Protein AF-A0A453GRG0-F1 (afdb_monomer_lite)

Organism: Aegilops tauschii subsp. strangulata (NCBI:txid200361)

pLDDT: mean 87.4, std 16.0, range [28.75, 97.56]

Foldseek 3Di:
DVVVVVVVVVVLVVQLLVQCLVCQVVCCVPFVFHADPVSDTDTGDDPFPPADFDCVCVVVLSSQLSPVAPVVDVVSNVVSNVVSSVVRSDQDQDPQDQCPDPSVVVQFPPPDPDDDDDDDDDDDPPPPVVRGPVVSNVVNNVRVVVSVCCVVPTVVVCCVPDPDDDPVCVPVVVDDDPDDVVVVCVPDDDD

InterPro domains:
  IPR032189 DNA mismatch repair protein Mlh1, C-terminal [PF16413] (5-191)
  IPR038973 DNA mismatch repair protein MutL/Mlh/Pms-like [PTHR10073] (8-169)

Structure (mmCIF, N/CA/C/O backbone):
data_AF-A0A453GRG0-F1
#
_entry.id   AF-A0A453GRG0-F1
#
loop_
_atom_site.group_PDB
_atom_site.id
_atom_site.type_symbol
_atom_site.label_atom_id
_atom_site.label_alt_id
_atom_site.label_comp_id
_atom_site.label_asym_id
_atom_site.label_entity_id
_atom_site.label_seq_id
_atom_site.pdbx_PDB_ins_code
_atom_site.Cartn_x
_atom_site.Cartn_y
_atom_site.Cartn_z
_atom_site.occupancy
_atom_site.B_iso_or_equiv
_atom_site.auth_seq_id
_atom_site.auth_comp_id
_atom_site.auth_asym_id
_atom_site.auth_atom_id
_atom_site.pdbx_PDB_model_num
ATOM 1 N N . MET A 1 1 ? 1.242 33.572 11.010 1.00 50.47 1 MET A N 1
ATOM 2 C CA . MET A 1 1 ? 0.449 32.819 10.009 1.00 50.47 1 MET A CA 1
ATOM 3 C C . MET A 1 1 ? 0.896 31.359 9.911 1.00 50.47 1 MET A C 1
ATOM 5 O O . MET A 1 1 ? 0.075 30.534 9.551 1.00 50.47 1 MET A O 1
ATOM 9 N N . SER A 1 2 ? 2.138 31.024 10.291 1.00 60.25 2 SER A N 1
ATOM 10 C CA . SER A 1 2 ? 2.625 29.645 10.469 1.00 60.25 2 SER A CA 1
ATOM 11 C C . SER A 1 2 ? 2.054 28.945 11.713 1.00 60.25 2 SER A C 1
ATOM 13 O O . SER A 1 2 ? 1.582 27.824 11.599 1.00 60.25 2 SER A O 1
ATOM 15 N N . ASP A 1 3 ? 2.006 29.623 12.866 1.00 62.44 3 ASP A N 1
ATOM 16 C CA . ASP A 1 3 ? 1.596 28.991 14.140 1.00 62.44 3 ASP A CA 1
ATOM 17 C C . ASP A 1 3 ? 0.115 28.584 14.209 1.00 62.44 3 ASP A C 1
ATOM 19 O O . ASP A 1 3 ? -0.235 27.642 14.912 1.00 62.44 3 ASP A O 1
ATOM 23 N N . VAL A 1 4 ? -0.766 29.272 13.471 1.00 62.97 4 VAL A N 1
ATOM 24 C CA . VAL A 1 4 ? -2.205 28.940 13.428 1.00 62.97 4 VAL A CA 1
ATOM 25 C C . VAL A 1 4 ? -2.428 27.600 12.720 1.00 62.97 4 VAL A C 1
ATOM 27 O O . VAL A 1 4 ? -3.201 26.780 13.197 1.00 62.97 4 VAL A O 1
ATOM 30 N N . ASN A 1 5 ? -1.680 27.345 11.644 1.00 81.38 5 ASN A N 1
ATOM 31 C CA . ASN A 1 5 ? -1.767 26.109 10.867 1.00 81.38 5 ASN A CA 1
ATOM 32 C C . ASN A 1 5 ? -1.202 24.903 11.641 1.00 81.38 5 ASN A C 1
ATOM 34 O O . ASN A 1 5 ? -1.740 23.806 11.563 1.00 81.38 5 ASN A O 1
ATOM 38 N N . GLU A 1 6 ? -0.131 25.091 12.419 1.00 87.75 6 GLU A N 1
ATOM 39 C CA . GLU A 1 6 ? 0.432 24.008 13.242 1.00 87.75 6 GLU A CA 1
ATOM 40 C C . GLU A 1 6 ? -0.499 23.602 14.385 1.00 87.75 6 GLU A C 1
ATOM 42 O O . GLU A 1 6 ? -0.649 22.415 14.672 1.00 87.75 6 GLU A O 1
ATOM 47 N N . LYS A 1 7 ? -1.185 24.572 14.997 1.00 90.06 7 LYS A N 1
ATOM 48 C CA . LYS A 1 7 ? -2.174 24.280 16.033 1.00 90.06 7 LYS A CA 1
ATOM 49 C C . LYS A 1 7 ? -3.356 23.473 15.484 1.00 90.06 7 LYS A C 1
ATOM 51 O O . LYS A 1 7 ? -3.741 22.485 16.095 1.00 90.06 7 LYS A O 1
ATOM 56 N N . GLU A 1 8 ? -3.889 23.857 14.326 1.00 91.06 8 GLU A N 1
ATOM 57 C CA . GLU A 1 8 ? -4.987 23.134 13.669 1.00 91.06 8 GLU A CA 1
ATOM 58 C C . GLU A 1 8 ? -4.590 21.693 13.307 1.00 91.06 8 GLU A C 1
ATOM 60 O O . GLU A 1 8 ? -5.355 20.760 13.541 1.00 91.06 8 GLU A O 1
ATOM 65 N N . LYS A 1 9 ? -3.368 21.476 12.798 1.00 90.88 9 LYS A N 1
ATOM 66 C CA . LYS A 1 9 ? -2.855 20.124 12.514 1.00 90.88 9 LYS A CA 1
ATOM 67 C C . LYS A 1 9 ? -2.748 19.262 13.768 1.00 90.88 9 LYS A C 1
ATOM 69 O O . LYS A 1 9 ? -3.055 18.073 13.706 1.00 90.88 9 LYS A O 1
ATOM 74 N N . LEU A 1 10 ? -2.302 19.846 14.880 1.00 92.75 10 LEU A N 1
ATOM 75 C CA . LEU A 1 10 ? -2.193 19.132 16.148 1.00 92.75 10 LEU A CA 1
ATOM 76 C C . LEU A 1 10 ? -3.576 18.730 16.669 1.00 92.75 10 LEU A C 1
ATOM 78 O O . LEU A 1 10 ? -3.762 17.579 17.046 1.00 92.75 10 LEU A O 1
ATOM 82 N N . GLU A 1 11 ? -4.553 19.639 16.603 1.00 92.62 11 GLU A N 1
ATOM 83 C CA . GLU A 1 11 ? -5.942 19.346 16.979 1.00 92.62 11 GLU A CA 1
ATOM 84 C C . GLU A 1 11 ? -6.519 18.192 16.136 1.00 92.62 11 GLU A C 1
ATOM 86 O O . GLU A 1 11 ? -7.121 17.271 16.685 1.00 92.62 11 GLU A O 1
ATOM 91 N N . ILE A 1 12 ? -6.274 18.173 14.819 1.00 91.25 12 ILE A N 1
ATOM 92 C CA . ILE A 1 12 ? -6.699 17.064 13.943 1.00 91.25 12 ILE A CA 1
ATOM 93 C C . ILE A 1 12 ? -6.013 15.748 14.339 1.00 91.25 12 ILE A C 1
ATOM 95 O O . ILE A 1 12 ? -6.662 14.705 14.404 1.00 91.25 12 ILE A O 1
ATOM 99 N N . ALA A 1 13 ? -4.707 15.777 14.614 1.00 92.25 13 ALA A N 1
ATOM 100 C CA . ALA A 1 13 ? -3.964 14.582 15.007 1.00 92.25 13 ALA A CA 1
ATOM 101 C C . ALA A 1 13 ? -4.467 14.000 16.339 1.00 92.25 13 ALA A C 1
ATOM 103 O O . ALA A 1 13 ? -4.606 12.781 16.462 1.00 92.25 13 ALA A O 1
ATOM 104 N N . GLU A 1 14 ? -4.778 14.854 17.317 1.00 93.19 14 GLU A N 1
ATOM 105 C CA . GLU A 1 14 ? -5.345 14.443 18.605 1.00 93.19 14 GLU A CA 1
ATOM 106 C C . GLU A 1 14 ? -6.726 13.801 18.432 1.00 93.19 14 GLU A C 1
ATOM 108 O O . GLU A 1 14 ? -6.954 12.701 18.938 1.00 93.19 14 GLU A O 1
ATOM 113 N N . VAL A 1 15 ? -7.616 14.431 17.656 1.00 93.94 15 VAL A N 1
ATOM 114 C CA . VAL A 1 15 ? -8.953 13.888 17.359 1.00 93.94 15 VAL A CA 1
ATOM 115 C C . VAL A 1 15 ? -8.854 12.521 16.682 1.00 93.94 15 VAL A C 1
ATOM 117 O O . VAL A 1 15 ? -9.519 11.574 17.100 1.00 93.94 15 VAL A O 1
ATOM 120 N N . ASN A 1 16 ? -7.981 12.381 15.685 1.00 93.38 16 ASN A N 1
ATOM 121 C CA . ASN A 1 16 ? -7.808 11.116 14.975 1.00 93.38 16 ASN A CA 1
ATOM 122 C C . ASN A 1 16 ? -7.230 10.025 15.872 1.00 93.38 16 ASN A C 1
ATOM 124 O O . ASN A 1 16 ? -7.629 8.867 15.770 1.00 93.38 16 ASN A O 1
ATOM 128 N N . THR A 1 17 ? -6.316 10.386 16.771 1.00 94.19 17 THR A N 1
ATOM 129 C CA . THR A 1 17 ? -5.759 9.445 17.747 1.00 94.19 17 THR A CA 1
ATOM 130 C C . THR A 1 17 ? -6.848 8.922 18.682 1.00 94.19 17 THR A C 1
ATOM 132 O O . THR A 1 17 ? -6.884 7.724 18.963 1.00 94.19 17 THR A O 1
ATOM 135 N N . GLU A 1 18 ? -7.768 9.785 19.123 1.00 94.44 18 GLU A N 1
ATOM 136 C CA . GLU A 1 18 ? -8.883 9.371 19.977 1.00 94.44 18 GLU A CA 1
ATOM 137 C C . GLU A 1 18 ? -9.840 8.423 19.245 1.00 94.44 18 GLU A C 1
ATOM 139 O O . GLU A 1 18 ? -10.107 7.333 19.748 1.00 94.44 18 GLU A O 1
ATOM 144 N N . ILE A 1 19 ? -10.258 8.766 18.019 1.00 94.12 19 ILE A N 1
ATOM 145 C CA . ILE A 1 19 ? -11.126 7.913 17.186 1.00 94.12 19 ILE A CA 1
ATOM 146 C C . ILE A 1 19 ? -10.508 6.522 17.005 1.00 94.12 19 ILE A C 1
ATOM 148 O O . ILE A 1 19 ? -11.182 5.497 17.141 1.00 94.12 19 ILE A O 1
ATOM 152 N N . LEU A 1 20 ? -9.210 6.465 16.709 1.00 94.50 20 LEU A N 1
ATOM 153 C CA . LEU A 1 20 ? -8.511 5.199 16.515 1.00 94.50 20 LEU A CA 1
ATOM 154 C C . LEU A 1 20 ? -8.402 4.385 17.802 1.00 94.50 20 LEU A C 1
ATOM 156 O O . LEU A 1 20 ? -8.463 3.159 17.744 1.00 94.50 20 LEU A O 1
ATOM 160 N N . ARG A 1 21 ? -8.271 5.043 18.956 1.00 94.94 21 ARG A N 1
ATOM 161 C CA . ARG A 1 21 ? -8.241 4.375 20.258 1.00 94.94 21 ARG A CA 1
ATOM 162 C C . ARG A 1 21 ? -9.606 3.809 20.636 1.00 94.94 21 ARG A C 1
ATOM 164 O O . ARG A 1 21 ? -9.671 2.676 21.104 1.00 94.94 21 ARG A O 1
ATOM 171 N N . GLU A 1 22 ? -10.680 4.558 20.397 1.00 94.69 22 GLU A N 1
ATOM 172 C CA . GLU A 1 22 ? -12.058 4.106 20.629 1.00 94.69 22 GLU A CA 1
ATOM 173 C C . GLU A 1 22 ? -12.401 2.868 19.786 1.00 94.69 22 GLU A C 1
ATOM 175 O O . GLU A 1 22 ? -13.065 1.952 20.267 1.00 94.69 22 GLU A O 1
ATOM 180 N N . ASN A 1 23 ? -11.891 2.804 18.553 1.00 94.50 23 ASN A N 1
ATOM 181 C CA 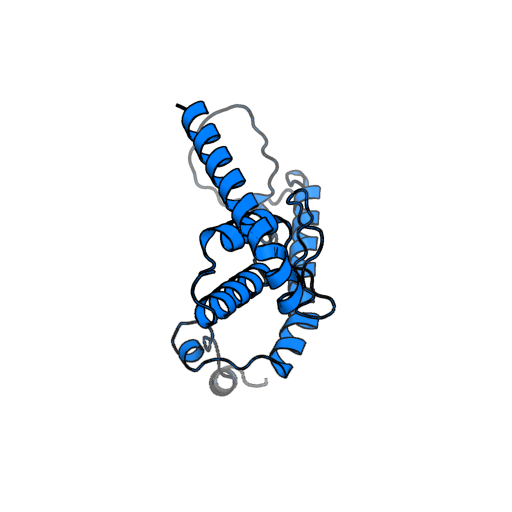. ASN A 1 23 ? -12.134 1.696 17.626 1.00 94.50 23 ASN A CA 1
ATOM 182 C C . ASN A 1 23 ? -11.039 0.605 17.649 1.00 94.50 23 ASN A C 1
ATOM 184 O O . ASN A 1 23 ? -11.138 -0.378 16.910 1.00 94.50 23 ASN A O 1
ATOM 188 N N . ALA A 1 24 ? -10.005 0.733 18.492 1.00 95.19 24 ALA A N 1
ATOM 189 C CA . ALA A 1 24 ? -8.805 -0.114 18.460 1.00 95.19 24 ALA A CA 1
ATOM 190 C C . ALA A 1 24 ? -9.095 -1.609 18.661 1.00 95.19 24 ALA A C 1
ATOM 192 O O . ALA A 1 24 ? -8.491 -2.448 17.991 1.00 95.19 24 ALA A O 1
ATOM 193 N N . GLU A 1 25 ? -10.021 -1.952 19.562 1.00 95.12 25 GLU A N 1
ATOM 194 C CA . GLU A 1 25 ? -10.398 -3.345 19.837 1.00 95.12 25 GLU A CA 1
ATOM 195 C C . GLU A 1 25 ? -10.958 -4.023 18.581 1.00 95.12 25 GLU A C 1
ATOM 197 O O . GLU A 1 25 ? -10.495 -5.096 18.187 1.00 95.12 25 GLU A O 1
ATOM 202 N N . MET A 1 26 ? -11.880 -3.340 17.899 1.00 94.25 26 MET A N 1
ATOM 203 C CA . MET A 1 26 ? -12.540 -3.836 16.696 1.00 94.25 26 MET A CA 1
ATOM 204 C C . MET A 1 26 ? -11.546 -4.016 15.545 1.00 94.25 26 MET A C 1
ATOM 206 O O . MET A 1 26 ? -11.487 -5.083 14.930 1.00 94.25 26 MET A O 1
ATOM 210 N N . ILE A 1 27 ? -10.721 -3.003 15.262 1.00 94.94 27 ILE A N 1
ATOM 211 C CA . ILE A 1 27 ? -9.773 -3.078 14.142 1.00 94.94 27 ILE A CA 1
ATOM 212 C C . ILE A 1 27 ? -8.716 -4.164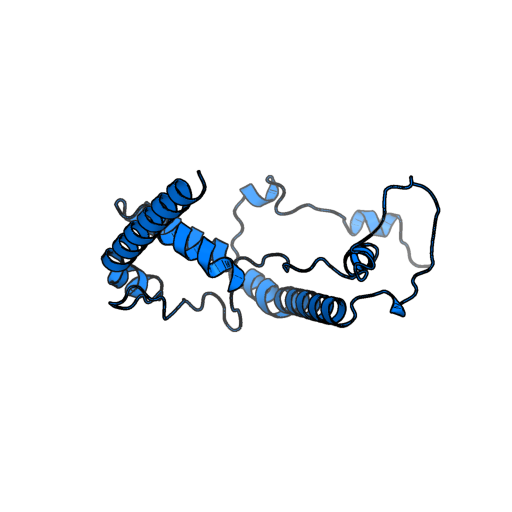 14.405 1.00 94.94 27 ILE A C 1
ATOM 214 O O . ILE A 1 27 ? -8.292 -4.862 13.479 1.00 94.94 27 ILE A O 1
ATOM 218 N N . ASN A 1 28 ? -8.316 -4.364 15.661 1.00 96.75 28 ASN A N 1
ATOM 219 C CA . ASN A 1 28 ? -7.410 -5.446 16.021 1.00 96.75 28 ASN A CA 1
ATOM 220 C C . ASN A 1 28 ? -8.054 -6.824 15.809 1.00 96.75 28 ASN A C 1
ATOM 222 O O . ASN A 1 28 ? -7.418 -7.703 15.228 1.00 96.75 28 ASN A O 1
ATOM 226 N N . GLU A 1 29 ? -9.308 -7.008 16.224 1.00 96.81 29 GLU A N 1
ATOM 227 C CA . GLU A 1 29 ? -10.025 -8.276 16.065 1.00 96.81 29 GLU A CA 1
ATOM 228 C C . GLU A 1 29 ? -10.235 -8.645 14.588 1.00 96.81 29 GLU A C 1
ATOM 230 O O . GLU A 1 29 ? -9.925 -9.765 14.180 1.00 96.81 29 GLU A O 1
ATOM 235 N N . TYR A 1 30 ? -10.711 -7.704 13.768 1.00 96.25 30 TYR A N 1
ATOM 236 C CA . TYR A 1 30 ? -11.090 -7.999 12.383 1.00 96.25 30 TYR A CA 1
ATOM 237 C C . TYR A 1 30 ? -9.958 -7.835 11.370 1.00 96.25 30 TYR A C 1
ATOM 239 O O . TYR A 1 30 ? -9.907 -8.568 10.380 1.00 96.25 30 TYR A O 1
ATOM 247 N N . PHE A 1 31 ? -9.053 -6.882 11.593 1.00 96.75 31 PHE A N 1
ATOM 248 C CA . PHE A 1 31 ? -8.014 -6.512 10.629 1.00 96.75 31 PHE A CA 1
ATOM 249 C C . PHE A 1 31 ? -6.593 -6.698 11.160 1.00 96.75 31 PHE A C 1
ATOM 251 O O . PHE A 1 31 ? -5.647 -6.424 10.428 1.00 96.75 31 PHE A O 1
ATOM 258 N N . SER A 1 32 ? -6.405 -7.179 12.396 1.00 97.38 32 SER A N 1
ATOM 259 C CA . SER A 1 32 ? -5.076 -7.393 12.998 1.00 97.38 32 SER A CA 1
ATOM 260 C C . SER A 1 32 ? -4.192 -6.135 13.045 1.00 97.38 32 SER A C 1
ATOM 262 O O . SER A 1 32 ? -2.961 -6.235 13.032 1.00 97.38 32 SER A O 1
ATOM 264 N N . ILE A 1 33 ? -4.807 -4.950 13.109 1.00 97.38 33 ILE A N 1
ATOM 265 C CA . ILE A 1 33 ? -4.115 -3.677 13.346 1.00 97.38 33 ILE A CA 1
ATOM 266 C C . ILE A 1 33 ? -4.199 -3.384 14.842 1.00 97.38 33 ILE A C 1
ATOM 268 O O . ILE A 1 33 ? -5.291 -3.198 15.370 1.00 97.38 33 ILE A O 1
ATOM 272 N N . HIS A 1 34 ? -3.058 -3.341 15.527 1.00 97.56 34 HIS A N 1
ATOM 273 C CA . HIS A 1 34 ? -3.026 -3.142 16.977 1.00 97.56 34 HIS A CA 1
ATOM 274 C C . HIS A 1 34 ? -2.525 -1.744 17.330 1.00 97.56 34 HIS A C 1
ATOM 276 O O . HIS A 1 34 ? -1.382 -1.386 17.016 1.00 97.56 34 HIS A O 1
ATOM 282 N N . ILE A 1 35 ? -3.370 -0.998 18.037 1.00 96.44 35 ILE A N 1
ATOM 283 C CA . ILE A 1 35 ? -3.069 0.307 18.624 1.00 96.44 35 ILE A CA 1
ATOM 284 C C . ILE A 1 35 ? -3.085 0.134 20.142 1.00 96.44 35 ILE A C 1
ATOM 286 O O . ILE A 1 35 ? -4.034 -0.419 20.696 1.00 96.44 35 ILE A O 1
ATOM 290 N N . ASP A 1 36 ? -2.004 0.534 20.807 1.00 94.56 36 ASP A N 1
ATOM 291 C CA . ASP A 1 36 ? -1.890 0.408 22.259 1.00 94.56 36 ASP A CA 1
ATOM 292 C C . ASP A 1 36 ? -2.685 1.498 23.011 1.00 94.56 36 ASP A C 1
ATOM 294 O O . ASP A 1 36 ? -3.240 2.427 22.426 1.00 94.56 36 ASP A O 1
ATOM 298 N N . GLN A 1 37 ? -2.728 1.409 24.345 1.00 90.56 37 GLN A N 1
ATOM 299 C CA . GLN A 1 37 ? -3.423 2.395 25.189 1.00 90.56 37 GLN A CA 1
ATOM 300 C C . GLN A 1 37 ? -2.826 3.812 25.095 1.00 90.56 37 GLN A C 1
ATOM 302 O O . GLN A 1 37 ? -3.502 4.785 25.431 1.00 90.56 37 GLN A O 1
ATOM 307 N N . GLY A 1 38 ? -1.568 3.926 24.659 1.00 90.62 38 GLY A N 1
ATOM 308 C CA . GLY A 1 38 ? -0.877 5.189 24.422 1.00 90.62 38 GLY A CA 1
ATOM 309 C C . GLY A 1 38 ? -1.158 5.797 23.047 1.00 90.62 38 GLY A C 1
ATOM 310 O O . GLY A 1 38 ? -0.634 6.870 22.769 1.00 90.62 38 GLY A O 1
ATOM 311 N N . GLY A 1 39 ? -1.966 5.144 22.201 1.00 90.88 39 GLY A N 1
ATOM 312 C CA . GLY A 1 39 ? -2.253 5.592 20.837 1.00 90.88 39 GLY A CA 1
ATOM 313 C C . GLY A 1 39 ? -1.166 5.221 19.825 1.00 90.88 39 GLY A C 1
ATOM 314 O O . GLY A 1 39 ? -1.183 5.719 18.701 1.00 90.88 39 GLY A O 1
ATOM 315 N N . ASN A 1 40 ? -0.221 4.348 20.186 1.00 94.06 40 ASN A N 1
ATOM 316 C CA . ASN A 1 40 ? 0.852 3.939 19.289 1.00 94.06 40 ASN A CA 1
ATOM 317 C C . ASN A 1 40 ? 0.434 2.722 18.467 1.00 94.06 40 ASN A C 1
ATOM 319 O O . ASN A 1 40 ? -0.026 1.707 19.001 1.00 94.06 40 ASN A O 1
ATOM 323 N N . LEU A 1 41 ? 0.679 2.786 17.161 1.00 96.00 41 LEU A N 1
ATOM 324 C CA . LEU A 1 41 ? 0.574 1.625 16.291 1.00 96.00 41 LEU A CA 1
ATOM 325 C C . LEU A 1 41 ? 1.727 0.655 16.576 1.00 96.00 41 LEU A C 1
ATOM 327 O O . LEU A 1 41 ? 2.897 1.025 16.524 1.00 96.00 41 LEU A O 1
ATOM 331 N N . THR A 1 42 ? 1.399 -0.607 16.833 1.00 96.19 42 THR A N 1
ATOM 332 C CA . THR A 1 42 ? 2.388 -1.642 17.200 1.00 96.19 42 THR A CA 1
ATOM 333 C C . THR A 1 42 ? 2.316 -2.889 16.324 1.00 96.19 42 THR A C 1
ATOM 335 O O . THR A 1 42 ? 3.260 -3.680 16.309 1.00 96.19 42 THR A O 1
ATOM 338 N N . ARG A 1 43 ? 1.218 -3.089 15.582 1.00 96.31 43 ARG A N 1
ATOM 339 C CA . ARG A 1 43 ? 1.051 -4.229 14.671 1.00 96.31 43 ARG A CA 1
ATOM 340 C C . ARG A 1 43 ? 0.229 -3.844 13.451 1.00 96.31 43 ARG A C 1
ATOM 342 O O . ARG A 1 43 ? -0.759 -3.127 13.577 1.00 96.31 43 ARG A O 1
ATOM 349 N N . LEU A 1 44 ? 0.619 -4.399 12.309 1.00 97.38 44 LEU A N 1
ATOM 350 C CA . LEU A 1 44 ? -0.098 -4.340 11.041 1.00 97.38 44 LEU A CA 1
ATOM 351 C C . LEU A 1 44 ? -0.411 -5.766 10.545 1.00 97.38 44 LEU A C 1
ATOM 353 O O . LEU A 1 44 ? 0.312 -6.703 10.906 1.00 97.38 44 LEU A O 1
ATOM 357 N N . PRO A 1 45 ? -1.454 -5.949 9.717 1.00 96.94 45 PRO A N 1
ATOM 358 C CA . PRO A 1 45 ? -1.796 -7.244 9.138 1.00 96.94 45 PRO A CA 1
ATOM 359 C C . PRO A 1 45 ? -0.722 -7.777 8.189 1.00 96.94 45 PRO A C 1
ATOM 361 O O . PRO A 1 45 ? 0.002 -7.034 7.536 1.00 96.94 45 PRO A O 1
ATOM 364 N N . VAL A 1 46 ? -0.674 -9.092 8.014 1.00 95.62 46 VAL A N 1
ATOM 365 C CA . VAL A 1 46 ? 0.053 -9.702 6.893 1.00 95.62 46 VAL A CA 1
ATOM 366 C C . VAL A 1 46 ? -0.974 -10.045 5.819 1.00 95.62 46 VAL A C 1
ATOM 368 O O . VAL A 1 46 ? -1.661 -11.057 5.917 1.00 95.62 46 VAL A O 1
ATOM 371 N N . VAL A 1 47 ? -1.124 -9.166 4.822 1.00 94.88 47 VAL A N 1
ATOM 372 C CA . VAL A 1 47 ? -2.108 -9.342 3.732 1.00 94.88 47 VAL A CA 1
ATOM 373 C C . VAL A 1 47 ? -1.634 -10.387 2.717 1.00 94.88 47 VAL A C 1
ATOM 375 O O . VAL A 1 47 ? -2.428 -11.187 2.225 1.00 94.88 47 VAL A O 1
ATOM 378 N N . LEU A 1 48 ? -0.336 -10.388 2.413 1.00 94.06 48 LEU A N 1
ATOM 379 C CA . LEU A 1 48 ? 0.325 -11.360 1.547 1.00 94.06 48 LEU A CA 1
ATOM 380 C C . LEU A 1 48 ? 1.606 -11.836 2.229 1.00 94.06 48 LEU A C 1
ATOM 382 O O . LEU A 1 48 ? 2.320 -11.040 2.839 1.00 94.06 48 LEU A O 1
ATOM 386 N N . ASP A 1 49 ? 1.892 -13.132 2.117 1.00 91.25 49 ASP A N 1
ATOM 387 C CA . ASP A 1 49 ? 3.131 -13.694 2.649 1.00 91.25 49 ASP A CA 1
ATOM 388 C C . ASP A 1 49 ? 4.350 -13.063 1.961 1.00 91.25 49 ASP A C 1
ATOM 390 O O . ASP A 1 49 ? 4.333 -12.813 0.754 1.00 91.25 49 ASP A O 1
ATOM 394 N N . GLN A 1 50 ? 5.400 -12.802 2.743 1.00 89.31 50 GLN A N 1
ATOM 395 C CA . GLN A 1 50 ? 6.654 -12.180 2.293 1.00 89.31 50 GLN A CA 1
ATOM 396 C C . GLN A 1 50 ? 6.499 -10.791 1.644 1.00 89.31 50 GLN A C 1
ATOM 398 O O . GLN A 1 50 ? 7.397 -10.336 0.934 1.00 89.31 50 GLN A O 1
ATOM 403 N N . TYR A 1 51 ? 5.388 -10.094 1.900 1.00 94.12 51 TYR A N 1
ATOM 404 C CA . TYR A 1 51 ? 5.170 -8.732 1.429 1.00 94.12 51 TYR A CA 1
ATOM 405 C C . TYR A 1 51 ? 4.984 -7.760 2.593 1.00 94.12 51 TYR A C 1
ATOM 407 O O . TYR A 1 51 ? 4.084 -7.920 3.419 1.00 94.12 51 TYR A O 1
ATOM 415 N N . THR A 1 52 ? 5.813 -6.719 2.607 1.00 93.38 52 THR A N 1
ATOM 416 C CA . THR A 1 52 ? 5.726 -5.601 3.550 1.00 93.38 52 THR A CA 1
ATOM 417 C C . THR A 1 52 ? 5.369 -4.337 2.765 1.00 93.38 52 THR A C 1
ATOM 419 O O . THR A 1 52 ? 6.002 -4.089 1.734 1.00 93.38 52 THR A O 1
ATOM 422 N N . PRO A 1 53 ? 4.366 -3.554 3.204 1.00 94.62 53 PRO A N 1
ATOM 423 C CA . PRO A 1 53 ? 4.004 -2.303 2.549 1.00 94.62 53 PRO A CA 1
ATOM 424 C C . PRO A 1 53 ? 5.107 -1.250 2.714 1.00 94.62 53 PRO A C 1
ATOM 426 O O . PRO A 1 53 ? 6.003 -1.378 3.550 1.00 94.62 53 PRO A O 1
ATOM 429 N N . ASP A 1 54 ? 5.018 -0.191 1.916 1.00 92.75 54 ASP A N 1
ATOM 430 C CA . ASP A 1 54 ? 5.914 0.960 2.005 1.00 92.75 54 ASP A CA 1
ATOM 431 C C . ASP A 1 54 ? 5.627 1.770 3.282 1.00 92.75 54 ASP A C 1
ATOM 433 O O . ASP A 1 54 ? 4.584 2.416 3.411 1.00 92.75 54 ASP A O 1
ATOM 437 N N . MET A 1 55 ? 6.555 1.721 4.242 1.00 93.94 55 MET A N 1
ATOM 438 C CA . MET A 1 55 ? 6.386 2.351 5.554 1.00 93.94 55 MET A CA 1
ATOM 439 C C . MET A 1 55 ? 6.483 3.879 5.508 1.00 93.94 55 MET A C 1
ATOM 441 O O . MET A 1 55 ? 5.971 4.528 6.421 1.00 93.94 55 MET A O 1
ATOM 445 N N . ASP A 1 56 ? 7.020 4.469 4.437 1.00 92.69 56 ASP A N 1
ATOM 446 C CA . ASP A 1 56 ? 7.023 5.928 4.260 1.00 92.69 56 ASP A CA 1
ATOM 447 C C . ASP A 1 56 ? 5.600 6.479 4.066 1.00 92.69 56 ASP A C 1
ATOM 449 O O . ASP A 1 56 ? 5.331 7.656 4.310 1.00 92.69 56 ASP A O 1
ATOM 453 N N . ARG A 1 57 ? 4.650 5.611 3.692 1.00 94.12 57 ARG A N 1
ATOM 454 C CA . ARG A 1 57 ? 3.222 5.935 3.530 1.00 94.12 57 ARG A CA 1
ATOM 455 C C . ARG A 1 57 ? 2.392 5.679 4.777 1.00 94.12 57 ARG A C 1
ATOM 457 O O . ARG A 1 57 ? 1.187 5.931 4.777 1.00 94.12 57 ARG A O 1
ATOM 464 N N . LEU A 1 58 ? 3.016 5.209 5.855 1.00 95.75 58 LEU A N 1
ATOM 465 C CA . LEU A 1 58 ? 2.319 4.960 7.109 1.00 95.75 58 LEU A CA 1
ATOM 466 C C . LEU A 1 58 ? 1.582 6.204 7.647 1.00 95.75 58 LEU A C 1
ATOM 468 O O . LEU A 1 58 ? 0.443 6.045 8.086 1.00 95.75 58 LEU A O 1
ATOM 472 N N . PRO A 1 59 ? 2.135 7.436 7.586 1.00 94.50 59 PRO A N 1
ATOM 473 C CA . PRO A 1 59 ? 1.413 8.622 8.050 1.00 94.50 59 PRO A CA 1
ATOM 474 C C . PRO A 1 59 ? 0.107 8.875 7.283 1.00 94.50 59 PRO A C 1
ATOM 476 O O . PRO A 1 59 ? -0.915 9.188 7.891 1.00 94.50 59 PRO A O 1
ATOM 479 N N . GLU A 1 60 ? 0.118 8.690 5.959 1.00 94.50 60 GLU A N 1
ATOM 480 C CA . GLU A 1 60 ? -1.071 8.828 5.108 1.00 94.50 60 GLU A CA 1
ATOM 481 C C . GLU A 1 60 ? -2.108 7.743 5.427 1.00 94.50 60 GLU A C 1
ATOM 483 O O . GLU A 1 60 ? -3.303 8.027 5.539 1.00 94.50 60 GLU A O 1
ATOM 488 N N . PHE A 1 61 ? -1.654 6.508 5.658 1.00 96.38 61 PHE A N 1
ATOM 489 C CA . PHE A 1 61 ? -2.525 5.417 6.084 1.00 96.38 61 PHE A CA 1
ATOM 490 C C . PHE A 1 61 ? -3.188 5.700 7.438 1.00 96.38 61 PHE A C 1
ATOM 492 O O . PHE A 1 61 ? -4.403 5.558 7.555 1.00 96.38 61 PHE A O 1
ATOM 499 N N . MET A 1 62 ? -2.434 6.164 8.439 1.00 95.69 62 MET A N 1
ATOM 500 C CA . MET A 1 62 ? -2.986 6.509 9.757 1.00 95.69 62 MET A CA 1
ATOM 501 C C . MET A 1 62 ? -4.013 7.643 9.673 1.00 95.69 62 MET A C 1
ATOM 503 O O . MET A 1 62 ? -5.054 7.584 10.328 1.00 95.69 62 MET A O 1
ATOM 507 N N . LEU A 1 63 ? -3.759 8.643 8.824 1.00 94.38 63 LEU A N 1
ATOM 508 C CA . LEU A 1 63 ? -4.714 9.717 8.559 1.00 94.38 63 LEU A CA 1
ATOM 509 C C . LEU A 1 63 ? -6.000 9.180 7.910 1.00 94.38 63 LEU A C 1
ATOM 511 O O . LEU A 1 63 ? -7.093 9.542 8.339 1.00 94.38 63 LEU A O 1
ATOM 515 N N . THR A 1 64 ? -5.865 8.279 6.932 1.00 95.88 64 THR A N 1
ATOM 516 C CA . THR A 1 64 ? -6.991 7.613 6.252 1.00 95.88 64 THR A CA 1
ATOM 517 C C . THR A 1 64 ? -7.830 6.803 7.241 1.00 95.88 64 THR A C 1
ATOM 519 O O . THR A 1 64 ? -9.057 6.861 7.197 1.00 95.88 64 THR A O 1
ATOM 522 N N . LEU A 1 65 ? -7.192 6.070 8.162 1.00 95.00 65 LEU A N 1
ATOM 523 C CA . LEU A 1 65 ? -7.918 5.307 9.178 1.00 95.00 65 LEU A CA 1
ATOM 524 C C . LEU A 1 65 ? -8.766 6.229 10.071 1.00 95.00 65 LEU A C 1
ATOM 526 O O . LEU A 1 65 ? -9.917 5.910 10.347 1.00 95.00 65 LEU A O 1
ATOM 530 N N . GLY A 1 66 ? -8.219 7.369 10.504 1.00 93.38 66 GLY A N 1
ATOM 531 C CA . GLY A 1 66 ? -8.935 8.310 11.371 1.00 93.38 66 GLY A CA 1
ATOM 532 C C . GLY A 1 66 ? -10.061 9.077 10.667 1.00 93.38 66 GLY A C 1
ATOM 533 O O . GLY A 1 66 ? -11.122 9.264 11.256 1.00 93.38 66 GLY A O 1
ATOM 534 N N . ASN A 1 67 ? -9.846 9.492 9.413 1.00 92.25 67 ASN A N 1
ATOM 535 C CA . ASN A 1 67 ? -10.740 10.422 8.709 1.00 92.25 67 ASN A CA 1
ATOM 536 C C . ASN A 1 67 ? -11.729 9.761 7.744 1.00 92.25 67 ASN A C 1
ATOM 538 O O . ASN A 1 67 ? -12.858 10.231 7.610 1.00 92.25 67 ASN A O 1
ATOM 542 N N . ASP A 1 68 ? -11.309 8.708 7.041 1.00 93.50 68 ASP A N 1
ATOM 543 C CA . ASP A 1 68 ? -12.020 8.232 5.847 1.00 93.50 68 ASP A CA 1
ATOM 544 C C . ASP A 1 68 ? -12.834 6.957 6.108 1.00 93.50 68 ASP A C 1
ATOM 546 O O . ASP A 1 68 ? -13.625 6.527 5.260 1.00 93.50 68 ASP A O 1
ATOM 550 N N . ILE A 1 69 ? -12.653 6.326 7.273 1.00 94.62 69 ILE A N 1
ATOM 551 C CA . ILE A 1 69 ? -13.422 5.143 7.652 1.00 94.62 69 ILE A CA 1
ATOM 552 C C . ILE A 1 69 ? -14.787 5.557 8.196 1.00 94.62 69 ILE A C 1
ATOM 554 O O . ILE A 1 69 ? -14.906 6.296 9.169 1.00 94.62 69 ILE A O 1
ATOM 558 N N . ALA A 1 70 ? -15.841 5.009 7.592 1.00 94.50 70 ALA A N 1
ATOM 559 C CA . ALA A 1 70 ? -17.215 5.223 8.029 1.00 94.50 70 ALA A CA 1
ATOM 560 C C . ALA A 1 70 ? -17.570 4.319 9.227 1.00 94.50 70 ALA A C 1
ATOM 562 O O . ALA A 1 70 ? -18.275 3.324 9.057 1.00 94.50 70 ALA A O 1
ATOM 563 N N . TRP A 1 71 ? -17.081 4.654 10.427 1.00 93.38 71 TRP A N 1
ATOM 564 C CA . TRP A 1 71 ? -17.242 3.856 11.659 1.00 93.38 71 TRP A CA 1
ATOM 565 C C . TRP A 1 71 ? -18.702 3.572 12.052 1.00 93.38 71 TRP A C 1
ATOM 567 O O . TRP A 1 71 ? -18.992 2.523 12.621 1.00 93.38 71 TRP A O 1
ATOM 577 N N . ASP A 1 72 ? -19.637 4.454 11.690 1.00 92.56 72 ASP A N 1
ATOM 578 C CA . ASP A 1 72 ? -21.040 4.367 12.122 1.00 92.56 72 ASP A CA 1
ATOM 579 C C . ASP A 1 72 ? -21.884 3.329 11.362 1.00 92.56 72 ASP A C 1
ATOM 581 O O . ASP A 1 72 ? -22.955 2.927 11.822 1.00 92.56 72 ASP A O 1
ATOM 585 N N . VAL A 1 73 ? -21.451 2.908 10.167 1.00 95.06 73 VAL A N 1
ATOM 586 C CA . VAL A 1 73 ? -22.233 2.025 9.287 1.00 95.06 73 VAL A CA 1
ATOM 587 C C . VAL A 1 73 ? -21.434 0.766 8.993 1.00 95.06 73 VAL A C 1
ATOM 589 O O . VAL A 1 73 ? -20.586 0.774 8.110 1.00 95.06 73 VAL A O 1
ATOM 592 N N . GLU A 1 74 ? -21.758 -0.338 9.675 1.00 93.44 74 GLU A N 1
ATOM 593 C CA . GLU A 1 74 ? -21.015 -1.613 9.652 1.00 93.44 74 GLU A CA 1
ATOM 594 C C . GLU A 1 74 ? -20.477 -1.994 8.261 1.00 93.44 74 GLU A C 1
ATOM 596 O O . GLU A 1 74 ? -19.270 -2.097 8.051 1.00 93.44 74 GLU A O 1
ATOM 601 N N . LYS A 1 75 ? -21.362 -2.152 7.270 1.00 95.94 75 LYS A N 1
ATOM 602 C CA . LYS A 1 75 ? -20.962 -2.571 5.919 1.00 95.94 75 LYS A CA 1
ATOM 603 C C . LYS A 1 75 ? -19.987 -1.593 5.257 1.00 95.94 75 LYS A C 1
ATOM 605 O O . LYS A 1 75 ? -19.073 -2.023 4.554 1.00 95.94 75 LYS A O 1
ATOM 610 N N . GLU A 1 76 ? -20.208 -0.296 5.441 1.00 97.06 76 GLU A N 1
ATOM 611 C CA . GLU A 1 76 ? -19.344 0.735 4.874 1.00 97.06 76 GLU A CA 1
ATOM 612 C C . GLU A 1 76 ? -18.023 0.814 5.634 1.00 97.06 76 GLU A C 1
ATOM 614 O O . GLU A 1 76 ? -16.996 0.861 4.971 1.00 97.06 76 GLU A O 1
ATOM 619 N N . CYS A 1 77 ? -18.030 0.683 6.965 1.00 95.56 77 CYS A N 1
ATOM 620 C CA . CYS A 1 77 ? -16.837 0.575 7.803 1.00 95.56 77 CYS A CA 1
ATOM 621 C C . CYS A 1 77 ? -15.895 -0.518 7.283 1.00 95.56 77 CYS A C 1
ATOM 623 O O . CYS A 1 77 ? -14.749 -0.229 6.934 1.00 95.56 77 CYS A O 1
ATOM 625 N N . PHE A 1 78 ? -16.392 -1.754 7.122 1.00 97.19 78 PHE A N 1
ATOM 626 C CA . PHE A 1 78 ? -15.582 -2.858 6.595 1.00 97.19 78 PHE A CA 1
ATOM 627 C C . PHE A 1 78 ? -15.078 -2.579 5.178 1.00 97.19 78 PHE A C 1
ATOM 629 O O . PHE A 1 78 ? -13.932 -2.892 4.851 1.00 97.19 78 PHE A O 1
ATOM 636 N N . ARG A 1 79 ? -15.917 -1.978 4.326 1.00 97.44 79 ARG A N 1
ATOM 637 C CA . ARG A 1 79 ? -15.553 -1.647 2.945 1.00 97.44 79 ARG A CA 1
ATOM 638 C C . ARG A 1 79 ? -14.449 -0.590 2.890 1.00 97.44 79 ARG A C 1
ATOM 640 O O . ARG A 1 79 ? -13.490 -0.774 2.143 1.00 97.44 79 ARG A O 1
ATOM 647 N N . THR A 1 80 ? -14.576 0.503 3.641 1.00 97.44 80 THR A N 1
ATOM 648 C CA . THR A 1 80 ? -13.604 1.605 3.661 1.00 97.44 80 THR A CA 1
ATOM 649 C C . THR A 1 80 ? -12.319 1.202 4.372 1.00 97.44 80 THR A C 1
ATOM 651 O O . THR A 1 80 ? -11.246 1.515 3.869 1.00 97.44 80 THR A O 1
ATOM 654 N N . ALA A 1 81 ? -12.396 0.425 5.457 1.00 97.06 81 ALA A N 1
ATOM 655 C CA . ALA A 1 81 ? -11.220 -0.108 6.142 1.00 97.06 81 ALA A CA 1
ATOM 656 C C . ALA A 1 81 ? -10.430 -1.073 5.243 1.00 97.06 81 ALA A C 1
ATOM 658 O O . ALA A 1 81 ? -9.222 -0.916 5.069 1.00 97.06 81 ALA A O 1
ATOM 659 N N . ALA A 1 82 ? -11.110 -2.022 4.587 1.00 97.00 82 ALA A N 1
ATOM 660 C CA . ALA A 1 82 ? -10.463 -2.929 3.640 1.00 97.00 82 ALA A CA 1
ATOM 661 C C . ALA A 1 82 ? -9.854 -2.180 2.442 1.00 97.00 82 ALA A C 1
ATOM 663 O O . ALA A 1 82 ? -8.776 -2.546 1.977 1.00 97.00 82 ALA A O 1
ATOM 664 N N . ALA A 1 83 ? -10.511 -1.121 1.957 1.00 97.06 83 ALA A N 1
ATOM 665 C CA . ALA A 1 83 ? -9.966 -0.268 0.905 1.00 97.06 83 ALA A CA 1
ATOM 666 C C . ALA A 1 83 ? -8.725 0.511 1.374 1.00 97.06 83 ALA A C 1
ATOM 668 O O . ALA A 1 83 ? -7.739 0.555 0.644 1.00 97.06 83 ALA A O 1
ATOM 669 N N . ALA A 1 84 ? -8.736 1.066 2.590 1.00 97.50 84 ALA A N 1
ATOM 670 C CA . ALA A 1 84 ? -7.589 1.761 3.175 1.00 97.50 84 ALA A CA 1
ATOM 671 C C . ALA A 1 84 ? -6.380 0.824 3.320 1.00 97.50 84 ALA A C 1
ATOM 673 O O . ALA A 1 84 ? -5.280 1.163 2.886 1.00 97.50 84 ALA A O 1
ATOM 674 N N . ILE A 1 85 ? -6.596 -0.390 3.839 1.00 97.44 85 ILE A N 1
ATOM 675 C CA . ILE A 1 85 ? -5.559 -1.428 3.922 1.00 97.44 85 ILE A CA 1
ATOM 676 C C . ILE A 1 85 ? -5.076 -1.798 2.516 1.00 97.44 85 ILE A C 1
ATOM 678 O O . ILE A 1 85 ? -3.876 -1.832 2.265 1.00 97.44 85 ILE A O 1
ATOM 682 N N . GLY A 1 86 ? -5.988 -2.022 1.568 1.00 96.31 86 GLY A N 1
ATOM 683 C CA . GLY A 1 86 ? -5.634 -2.335 0.184 1.00 96.31 86 GLY A CA 1
ATOM 684 C C . GLY A 1 86 ? -4.776 -1.254 -0.482 1.00 96.31 86 GLY A C 1
ATOM 685 O O . GLY A 1 86 ? -3.821 -1.587 -1.177 1.00 96.31 86 GLY A O 1
ATOM 686 N N . ASN A 1 87 ? -5.072 0.024 -0.236 1.00 96.12 87 ASN A N 1
ATOM 687 C CA . ASN A 1 87 ? -4.307 1.155 -0.766 1.00 96.12 87 ASN A CA 1
ATOM 688 C C . ASN A 1 87 ? -2.925 1.288 -0.112 1.00 96.12 87 ASN A C 1
ATOM 690 O O . ASN A 1 87 ? -1.949 1.585 -0.803 1.00 96.12 87 ASN A O 1
ATOM 694 N N . PHE A 1 88 ? -2.826 1.040 1.195 1.00 97.19 88 PHE A N 1
ATOM 695 C CA . PHE A 1 88 ? -1.548 1.056 1.909 1.00 97.19 88 PHE A CA 1
ATOM 696 C C . PHE A 1 88 ? -0.630 -0.101 1.482 1.00 97.19 88 PHE A C 1
ATOM 698 O O . PHE A 1 88 ? 0.569 0.091 1.308 1.00 97.19 88 PHE A O 1
ATOM 705 N N . TYR A 1 89 ? -1.201 -1.280 1.216 1.00 96.94 89 TYR A N 1
ATOM 706 C CA . TYR A 1 89 ? -0.484 -2.447 0.682 1.00 96.94 89 TYR A CA 1
ATOM 707 C C . TYR A 1 89 ? -0.375 -2.445 -0.850 1.00 96.94 89 TYR A C 1
ATOM 709 O O . TYR A 1 89 ? 0.109 -3.414 -1.438 1.00 96.94 89 TYR A O 1
ATOM 717 N N . ALA A 1 90 ? -0.825 -1.388 -1.529 1.00 95.19 90 ALA A N 1
ATOM 718 C CA . ALA A 1 90 ? -0.615 -1.269 -2.962 1.00 95.19 90 ALA A CA 1
ATOM 719 C C . ALA A 1 90 ? 0.869 -1.000 -3.248 1.00 95.19 90 ALA A C 1
ATOM 721 O O . ALA A 1 90 ? 1.536 -0.238 -2.551 1.00 95.19 90 ALA A O 1
ATOM 722 N N . LEU A 1 91 ? 1.393 -1.612 -4.311 1.00 93.31 91 LEU A N 1
ATOM 723 C CA . LEU A 1 91 ? 2.780 -1.398 -4.702 1.00 93.31 91 LEU A CA 1
ATOM 724 C C . LEU A 1 91 ? 2.935 -0.060 -5.430 1.00 93.31 91 LEU A C 1
ATOM 726 O O . LEU A 1 91 ? 2.640 0.058 -6.624 1.00 93.31 91 LEU A O 1
ATOM 730 N N . HIS A 1 92 ? 3.474 0.922 -4.720 1.00 90.38 92 HIS A N 1
ATOM 731 C CA . HIS A 1 92 ? 3.763 2.242 -5.266 1.00 90.38 92 HIS A CA 1
ATOM 732 C C . HIS A 1 92 ? 5.134 2.291 -5.963 1.00 90.38 92 HIS A C 1
ATOM 734 O O . HIS A 1 92 ? 5.987 1.420 -5.757 1.00 90.38 92 HIS A O 1
ATOM 740 N N . PRO A 1 93 ? 5.363 3.258 -6.866 1.00 89.06 93 PRO A N 1
ATOM 741 C CA . PRO A 1 93 ? 6.706 3.562 -7.347 1.00 89.06 93 PRO A CA 1
ATOM 742 C C . PRO A 1 93 ? 7.611 4.004 -6.183 1.00 89.06 93 PRO A C 1
ATOM 744 O O . PRO A 1 93 ? 7.109 4.668 -5.271 1.00 89.06 93 PRO A O 1
ATOM 747 N N . PRO A 1 94 ? 8.919 3.684 -6.213 1.00 90.12 94 PRO A N 1
ATOM 748 C CA . PRO A 1 94 ? 9.860 4.187 -5.220 1.00 90.12 94 PRO A CA 1
ATOM 749 C C . PRO A 1 94 ? 9.935 5.718 -5.276 1.00 90.12 94 PRO A C 1
ATOM 751 O O . PRO A 1 94 ? 9.689 6.315 -6.327 1.00 90.12 94 PRO A O 1
ATOM 754 N N . ILE A 1 95 ? 10.300 6.347 -4.156 1.00 87.69 95 ILE A N 1
ATOM 755 C CA . ILE A 1 95 ? 10.459 7.809 -4.060 1.00 87.69 95 ILE A CA 1
ATOM 756 C C . ILE A 1 95 ? 11.545 8.294 -5.027 1.00 87.69 95 ILE A C 1
ATOM 758 O O . ILE A 1 95 ? 11.379 9.308 -5.708 1.00 87.69 95 ILE A O 1
ATOM 762 N N . LEU A 1 96 ? 12.644 7.544 -5.111 1.00 89.50 96 LEU A N 1
ATOM 763 C CA . LEU A 1 96 ? 13.723 7.826 -6.042 1.00 89.50 96 LEU A CA 1
ATOM 764 C C . LEU A 1 96 ? 13.306 7.439 -7.478 1.00 89.50 96 LEU A C 1
ATOM 766 O O . LEU A 1 96 ? 12.839 6.315 -7.698 1.00 89.50 96 LEU A O 1
ATOM 770 N N . PRO A 1 97 ? 13.461 8.339 -8.470 1.00 89.94 97 PRO A N 1
ATOM 771 C CA . PRO A 1 97 ? 13.119 8.054 -9.865 1.00 89.94 97 PRO A CA 1
ATOM 772 C C . PRO A 1 97 ? 13.905 6.860 -10.434 1.00 89.94 97 PRO A C 1
ATOM 774 O O . PRO A 1 97 ? 14.891 6.411 -9.872 1.00 89.94 97 PRO A O 1
ATOM 777 N N . ASN A 1 98 ? 13.471 6.278 -11.555 1.00 90.94 98 ASN A N 1
ATOM 778 C CA . ASN A 1 98 ? 14.240 5.174 -12.141 1.00 90.94 98 ASN A CA 1
ATOM 779 C C . ASN A 1 98 ? 15.561 5.726 -12.711 1.00 90.94 98 ASN A C 1
ATOM 781 O O . ASN A 1 98 ? 15.498 6.578 -13.606 1.00 90.94 98 ASN A O 1
ATOM 785 N N . PRO A 1 99 ? 16.737 5.256 -12.253 1.00 88.31 99 PRO A N 1
ATOM 786 C CA . PRO A 1 99 ? 18.017 5.728 -12.775 1.00 88.31 99 PRO A CA 1
ATOM 787 C C . PRO A 1 99 ? 18.270 5.253 -14.217 1.00 88.31 99 PRO A C 1
ATOM 789 O O . PRO A 1 99 ? 19.111 5.811 -14.912 1.00 88.31 99 PRO A O 1
ATOM 792 N N . SER A 1 100 ? 17.509 4.283 -14.730 1.00 85.81 100 SER A N 1
ATOM 793 C CA . SER A 1 100 ? 17.654 3.778 -16.096 1.00 85.81 100 SER A CA 1
ATOM 794 C C . SER A 1 100 ? 17.313 4.827 -17.162 1.00 85.81 100 SER A C 1
ATOM 796 O O . SER A 1 100 ? 16.320 5.560 -17.095 1.00 85.81 100 SER A O 1
ATOM 798 N N . GLY A 1 101 ? 18.108 4.853 -18.233 1.00 83.69 101 GLY A N 1
ATOM 799 C CA . GLY A 1 101 ? 17.872 5.710 -19.392 1.00 83.69 101 GLY A CA 1
ATOM 800 C C . GLY A 1 101 ? 18.039 7.198 -19.073 1.00 83.69 101 GLY A C 1
ATOM 801 O O . GLY A 1 101 ? 19.069 7.628 -18.568 1.00 83.69 101 GLY A O 1
ATOM 802 N N . LYS A 1 102 ? 17.036 8.019 -19.412 1.00 79.00 102 LYS A N 1
ATOM 803 C CA . LYS A 1 102 ? 17.109 9.482 -19.226 1.00 79.00 102 LYS A CA 1
ATOM 804 C C . LYS A 1 102 ? 16.955 9.922 -17.763 1.00 79.00 102 LYS A C 1
ATOM 806 O O . LYS A 1 102 ? 17.281 11.068 -17.461 1.00 79.00 102 LYS A O 1
ATOM 811 N N . GLY A 1 103 ? 16.467 9.040 -16.884 1.00 77.06 103 GLY A N 1
ATOM 812 C CA . GLY A 1 103 ? 16.227 9.339 -15.469 1.00 77.06 103 GLY A CA 1
ATOM 813 C C . GLY A 1 103 ? 17.505 9.551 -14.657 1.00 77.06 103 GLY A C 1
ATOM 814 O O . GLY A 1 103 ? 17.479 10.306 -13.689 1.00 77.06 103 GLY A O 1
ATOM 815 N N . ILE A 1 104 ? 18.640 9.012 -15.121 1.00 83.56 104 ILE A N 1
ATOM 816 C CA . ILE A 1 104 ? 19.947 9.171 -14.471 1.00 83.56 104 ILE A CA 1
ATOM 817 C C . ILE A 1 104 ? 20.321 10.640 -14.231 1.00 83.56 104 ILE A C 1
ATOM 819 O O . ILE A 1 104 ? 20.950 10.960 -13.236 1.00 83.56 104 ILE A O 1
ATOM 823 N N . ARG A 1 105 ? 19.869 11.570 -15.086 1.00 84.44 105 ARG A N 1
ATOM 824 C CA . ARG A 1 105 ? 20.200 13.004 -14.989 1.00 84.44 105 ARG A CA 1
ATOM 825 C C . ARG A 1 105 ? 19.716 13.671 -13.697 1.00 84.44 105 ARG A C 1
ATOM 827 O O . ARG A 1 105 ? 20.250 14.713 -13.335 1.00 84.44 105 ARG A O 1
ATOM 834 N N . LEU A 1 106 ? 18.720 13.093 -13.023 1.00 85.62 106 LEU A N 1
ATOM 835 C CA . LEU A 1 106 ? 18.161 13.619 -11.772 1.00 85.62 106 LEU A CA 1
ATOM 836 C C . LEU A 1 106 ? 19.102 13.439 -10.574 1.00 85.62 106 LEU A C 1
ATOM 838 O O . LEU A 1 106 ? 18.906 14.081 -9.550 1.00 85.62 106 LEU A O 1
ATOM 842 N N . TYR A 1 107 ? 20.133 12.607 -10.722 1.00 88.75 107 TYR A N 1
ATOM 843 C CA . TYR A 1 107 ? 21.102 12.287 -9.676 1.00 88.75 107 TYR A CA 1
ATOM 844 C C . TYR A 1 107 ? 22.418 13.055 -9.828 1.00 88.75 107 TYR A C 1
ATOM 846 O O . TYR A 1 107 ? 23.421 12.713 -9.201 1.00 88.75 107 TYR A O 1
ATOM 854 N N . LYS A 1 108 ? 22.462 14.064 -10.706 1.00 87.62 108 LYS A N 1
ATOM 855 C CA . LYS A 1 108 ? 23.655 14.894 -10.859 1.00 87.62 108 LYS A CA 1
ATOM 856 C C . LYS A 1 108 ? 23.874 15.671 -9.561 1.00 87.62 108 LYS A C 1
ATOM 858 O O . LYS A 1 108 ? 22.937 16.285 -9.054 1.00 87.62 108 LYS A O 1
ATOM 863 N N . LYS A 1 109 ? 25.099 15.670 -9.029 1.00 80.88 109 LYS A N 1
ATOM 864 C CA . LYS A 1 109 ? 25.428 16.469 -7.843 1.00 80.88 109 LYS A CA 1
ATOM 865 C C . LYS A 1 109 ? 25.099 17.931 -8.131 1.00 80.88 109 LYS A C 1
ATOM 867 O O . LYS A 1 109 ? 25.555 18.487 -9.132 1.00 80.88 109 LYS A O 1
ATOM 872 N N . ASN A 1 110 ? 24.334 18.564 -7.243 1.00 74.94 110 ASN A N 1
ATOM 873 C CA . ASN A 1 110 ? 24.122 20.008 -7.286 1.00 74.94 110 ASN A CA 1
ATOM 874 C C . ASN A 1 110 ? 25.446 20.711 -6.967 1.00 74.94 110 ASN A C 1
ATOM 876 O O . ASN A 1 110 ? 25.754 21.025 -5.819 1.00 74.94 110 ASN A O 1
ATOM 880 N N . LYS A 1 111 ? 26.244 20.953 -8.001 1.00 58.25 111 LYS A N 1
ATOM 881 C CA . LYS A 1 111 ? 27.365 21.880 -7.963 1.00 58.25 111 LYS A CA 1
ATOM 882 C C . LYS A 1 111 ? 26.777 23.260 -8.240 1.00 58.25 111 LYS A C 1
ATOM 884 O O . LYS A 1 111 ? 26.646 23.612 -9.399 1.00 58.25 111 LYS A O 1
ATOM 889 N N . ASP A 1 112 ? 26.228 23.891 -7.196 1.00 49.75 112 ASP A N 1
ATOM 890 C CA . ASP A 1 112 ? 26.178 25.352 -6.983 1.00 49.75 112 ASP A CA 1
ATOM 891 C C . ASP A 1 112 ? 25.029 25.774 -6.048 1.00 49.75 112 ASP A C 1
ATOM 893 O O . ASP A 1 112 ? 23.909 26.086 -6.451 1.00 49.75 112 ASP A O 1
ATOM 897 N N . SER A 1 113 ? 25.374 25.939 -4.770 1.00 44.12 113 SER A N 1
ATOM 898 C CA . SER A 1 113 ? 25.135 27.240 -4.150 1.00 44.12 113 SER A CA 1
ATOM 899 C C . SER A 1 113 ? 26.155 28.208 -4.763 1.00 44.12 113 SER A C 1
ATOM 901 O O . SER A 1 113 ? 27.290 28.212 -4.298 1.00 44.12 113 SER A O 1
ATOM 903 N N . MET A 1 114 ? 25.753 28.947 -5.810 1.00 39.03 114 MET A N 1
ATOM 904 C CA . MET A 1 114 ? 26.255 30.247 -6.317 1.00 39.03 114 MET A CA 1
ATOM 905 C C . MET A 1 114 ? 26.337 30.308 -7.866 1.00 39.03 114 MET A C 1
ATOM 907 O O . MET A 1 114 ? 27.073 29.563 -8.486 1.00 39.03 114 MET A O 1
ATOM 911 N N . GLU A 1 115 ? 25.648 31.316 -8.422 1.00 30.56 115 GLU A N 1
ATOM 912 C CA . GLU A 1 115 ? 25.768 31.927 -9.769 1.00 30.56 115 GLU A CA 1
ATOM 913 C C . GLU A 1 115 ? 24.858 31.459 -10.932 1.00 30.56 115 GLU A C 1
ATOM 915 O O . GLU A 1 115 ? 25.190 30.646 -11.780 1.00 30.56 115 GLU A O 1
ATOM 920 N N . SER A 1 116 ? 23.714 32.156 -10.994 1.00 32.12 116 SER A N 1
ATOM 921 C CA . SER A 1 116 ? 23.137 32.882 -12.142 1.00 32.12 116 SER A CA 1
ATOM 922 C C . SER A 1 116 ? 22.918 32.193 -13.500 1.00 32.12 116 SER A C 1
ATOM 924 O O . SER A 1 116 ? 23.831 31.921 -14.268 1.00 32.12 116 SER A O 1
ATOM 926 N N . ALA A 1 117 ? 21.627 32.153 -13.844 1.00 41.91 117 ALA A N 1
ATOM 927 C CA . ALA A 1 117 ? 21.005 32.217 -15.167 1.00 41.91 117 ALA A CA 1
ATOM 928 C C . ALA A 1 117 ? 21.926 32.392 -16.396 1.00 41.91 117 ALA A C 1
ATOM 930 O O . ALA A 1 117 ? 22.488 33.463 -16.633 1.00 41.91 117 ALA A O 1
ATOM 931 N N . GLY A 1 118 ? 21.908 31.375 -17.260 1.00 28.75 118 GLY A N 1
ATOM 932 C CA . GLY A 1 118 ? 22.348 31.409 -18.652 1.00 28.75 118 GLY A CA 1
ATOM 933 C C . GLY A 1 118 ? 21.602 30.337 -19.452 1.00 28.75 118 GLY A C 1
ATOM 934 O O . GLY A 1 118 ? 21.349 29.246 -18.955 1.00 28.75 118 GLY A O 1
ATOM 935 N N . GLN A 1 119 ? 21.158 30.703 -20.647 1.00 36.62 119 GLN A N 1
ATOM 936 C CA . GLN A 1 119 ? 20.100 30.069 -21.431 1.00 36.62 119 GLN A CA 1
ATOM 937 C C . GLN A 1 119 ? 20.551 28.817 -22.211 1.00 36.62 119 GLN A C 1
ATOM 939 O O . GLN A 1 119 ? 21.738 28.553 -22.368 1.00 36.62 119 GLN A O 1
ATOM 944 N N . ALA A 1 120 ? 19.541 28.074 -22.665 1.00 46.25 120 ALA A N 1
ATOM 945 C CA . ALA A 1 120 ? 19.534 26.709 -23.174 1.00 46.25 120 ALA A CA 1
ATOM 946 C C . ALA A 1 120 ? 20.246 26.449 -24.520 1.00 46.25 120 ALA A C 1
ATOM 948 O O . ALA A 1 120 ? 20.591 27.365 -25.261 1.00 46.25 120 ALA A O 1
ATOM 949 N N . ASP A 1 121 ? 20.322 25.147 -24.812 1.00 43.16 121 ASP A N 1
ATOM 950 C CA . ASP A 1 121 ? 20.732 24.461 -26.041 1.00 43.16 121 ASP A CA 1
ATOM 951 C C . ASP A 1 121 ? 22.234 24.227 -26.229 1.00 43.16 121 ASP A C 1
ATOM 953 O O . ASP A 1 121 ? 22.944 24.967 -26.904 1.00 43.16 121 ASP A O 1
ATOM 957 N N . ASN A 1 122 ? 22.692 23.084 -25.705 1.00 38.56 122 ASN A N 1
ATOM 958 C CA . ASN A 1 122 ? 23.564 22.205 -26.474 1.00 38.56 122 ASN A CA 1
ATOM 959 C C . ASN A 1 122 ? 23.436 20.741 -26.038 1.00 38.56 122 ASN A C 1
ATOM 961 O O . ASN A 1 122 ? 23.475 20.393 -24.858 1.00 38.56 122 ASN A O 1
ATOM 965 N N . ASP A 1 123 ? 23.279 19.907 -27.059 1.00 55.38 123 ASP A N 1
ATOM 966 C CA . ASP A 1 123 ? 23.413 18.459 -27.072 1.00 55.38 123 ASP A CA 1
ATOM 967 C C . ASP A 1 123 ? 24.753 18.045 -26.440 1.00 55.38 123 ASP A C 1
ATOM 969 O O . ASP A 1 123 ? 25.821 18.289 -26.996 1.00 55.38 123 ASP A O 1
ATOM 973 N N . LEU A 1 124 ? 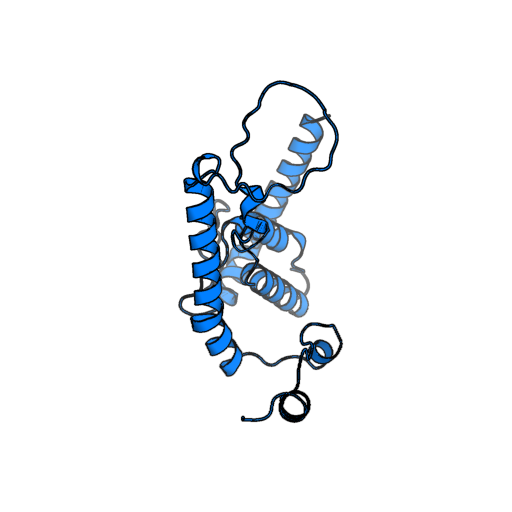24.703 17.481 -25.232 1.00 46.19 124 LEU A N 1
ATOM 974 C CA . LEU A 1 124 ? 25.880 17.042 -24.484 1.00 46.19 124 LEU A CA 1
ATOM 975 C C . LEU A 1 124 ? 25.654 15.615 -23.987 1.00 46.19 124 LEU A C 1
ATOM 977 O O . LEU A 1 124 ? 25.146 15.352 -22.897 1.00 46.19 124 LEU A O 1
ATOM 981 N N . THR A 1 125 ? 26.062 14.678 -24.835 1.00 44.00 125 THR A N 1
ATOM 982 C CA . THR A 1 125 ? 26.442 13.301 -24.507 1.00 44.00 125 THR A CA 1
ATOM 983 C C . THR A 1 125 ? 27.795 13.264 -23.781 1.00 44.00 125 THR A C 1
ATOM 985 O O . THR A 1 125 ? 28.691 12.521 -24.171 1.00 44.00 125 THR A O 1
ATOM 988 N N . SER A 1 126 ? 27.971 14.084 -22.745 1.00 46.72 126 SER A N 1
ATOM 989 C CA . SER A 1 126 ? 29.088 13.971 -21.802 1.00 46.72 126 SER A CA 1
ATOM 990 C C . SER A 1 126 ? 28.524 13.517 -20.458 1.00 46.72 126 SER A C 1
ATOM 992 O O . SER A 1 126 ? 28.256 14.311 -19.557 1.00 46.72 126 SER A O 1
ATOM 994 N N . THR A 1 127 ? 28.23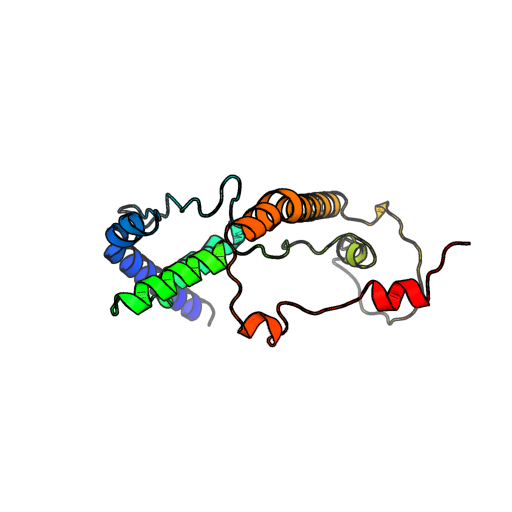3 12.222 -20.366 1.00 51.25 127 THR A N 1
ATOM 995 C CA . THR A 1 127 ? 28.054 11.519 -19.093 1.00 51.25 127 THR A CA 1
ATOM 996 C C . THR A 1 127 ? 29.427 11.379 -18.447 1.00 51.25 127 THR A C 1
ATOM 998 O O . THR A 1 127 ? 30.063 10.337 -18.574 1.00 51.25 127 THR A O 1
ATOM 1001 N N . ASP A 1 128 ? 29.908 12.443 -17.808 1.00 56.16 128 ASP A N 1
ATOM 1002 C CA . ASP A 1 128 ? 31.013 12.321 -16.861 1.00 56.16 128 ASP A CA 1
ATOM 1003 C C . ASP A 1 128 ? 30.436 11.648 -15.607 1.00 56.16 128 ASP A C 1
ATOM 1005 O O . ASP A 1 128 ? 29.723 12.275 -14.822 1.00 56.16 128 ASP A O 1
ATOM 1009 N N . GLU A 1 129 ? 30.673 10.339 -15.469 1.00 56.69 129 GLU A N 1
ATOM 1010 C CA . GLU A 1 129 ? 30.192 9.509 -14.350 1.00 56.69 129 GLU A CA 1
ATOM 1011 C C . GLU A 1 129 ? 30.610 10.079 -12.977 1.00 56.69 129 GLU A C 1
ATOM 1013 O O . GLU A 1 129 ? 29.901 9.902 -11.989 1.00 56.69 129 GLU A O 1
ATOM 1018 N N . ASP A 1 130 ? 31.695 10.859 -12.924 1.00 61.09 130 ASP A N 1
ATOM 1019 C CA . ASP A 1 130 ? 32.233 11.475 -11.703 1.00 61.09 130 ASP A CA 1
ATOM 1020 C C . ASP A 1 130 ? 31.350 12.597 -11.104 1.00 61.09 130 ASP A C 1
ATOM 1022 O O . ASP A 1 130 ? 31.437 12.895 -9.905 1.00 61.09 130 ASP A O 1
ATOM 1026 N N . ASP A 1 131 ? 30.470 13.212 -11.903 1.00 78.88 131 ASP A N 1
ATOM 1027 C CA . ASP A 1 131 ? 29.584 14.313 -11.479 1.00 78.88 131 ASP A CA 1
ATOM 1028 C C . ASP A 1 131 ? 28.281 13.810 -10.812 1.00 78.88 131 ASP A C 1
ATOM 1030 O O . ASP A 1 131 ? 27.453 14.602 -10.350 1.00 78.88 131 ASP A O 1
ATOM 1034 N N . MET A 1 132 ? 28.086 12.491 -10.754 1.00 81.06 132 MET A N 1
ATOM 1035 C CA . MET A 1 132 ? 26.885 11.847 -10.227 1.00 81.06 132 MET A CA 1
ATOM 1036 C C . MET A 1 132 ? 26.980 11.594 -8.720 1.00 81.06 132 MET A C 1
ATOM 1038 O O . MET A 1 132 ? 28.058 11.339 -8.168 1.00 81.06 132 MET A O 1
ATOM 1042 N N . ASP A 1 133 ? 25.842 11.667 -8.032 1.00 89.00 133 ASP A N 1
ATOM 1043 C CA . ASP A 1 133 ? 25.725 11.199 -6.655 1.00 89.00 133 ASP A CA 1
ATOM 1044 C C . ASP A 1 133 ? 25.606 9.673 -6.644 1.00 89.00 133 ASP A C 1
ATOM 1046 O O . ASP A 1 133 ? 24.518 9.103 -6.712 1.00 89.00 133 ASP A O 1
ATOM 1050 N N . GLN A 1 134 ? 26.764 9.012 -6.631 1.00 90.00 134 GLN A N 1
ATOM 1051 C CA . GLN A 1 134 ? 26.864 7.560 -6.747 1.00 90.00 134 GLN A CA 1
ATOM 1052 C C . GLN A 1 134 ? 26.117 6.819 -5.629 1.00 90.00 134 GLN A C 1
ATOM 1054 O O . GLN A 1 134 ? 25.618 5.720 -5.861 1.00 90.00 134 GLN A O 1
ATOM 1059 N N . GLU A 1 135 ? 26.032 7.408 -4.434 1.00 90.88 135 GLU A N 1
ATOM 1060 C CA . GLU A 1 135 ? 25.307 6.822 -3.304 1.00 90.88 135 GLU A CA 1
ATOM 1061 C C . GLU A 1 135 ? 23.800 6.837 -3.576 1.00 90.88 135 GLU A C 1
ATOM 1063 O O . GLU A 1 135 ? 23.150 5.792 -3.525 1.00 90.88 135 GLU A O 1
ATOM 1068 N N . LEU A 1 136 ? 23.272 7.992 -3.990 1.00 90.94 136 LEU A N 1
ATOM 1069 C CA . LEU A 1 136 ? 21.857 8.157 -4.321 1.00 90.94 136 LEU A CA 1
ATOM 1070 C C . LEU A 1 136 ? 21.437 7.315 -5.542 1.00 90.94 136 LEU A C 1
ATOM 1072 O O . LEU A 1 136 ? 20.324 6.786 -5.588 1.00 90.94 136 LEU A O 1
ATOM 1076 N N . VAL A 1 137 ? 22.324 7.165 -6.535 1.00 91.69 137 VAL A N 1
ATOM 1077 C CA . VAL A 1 137 ? 22.095 6.283 -7.694 1.00 91.69 137 VAL A CA 1
ATOM 1078 C C . VAL A 1 137 ? 22.015 4.824 -7.254 1.00 91.69 137 VAL A C 1
ATOM 1080 O O . VAL A 1 137 ? 21.070 4.136 -7.636 1.00 91.69 137 VAL A O 1
ATOM 1083 N N . ALA A 1 138 ? 22.960 4.353 -6.435 1.00 93.25 138 ALA A N 1
ATOM 1084 C CA . ALA A 1 138 ? 22.968 2.973 -5.956 1.00 93.25 138 ALA A CA 1
ATOM 1085 C C . ALA A 1 138 ? 21.721 2.649 -5.113 1.00 93.25 138 ALA A C 1
ATOM 1087 O O . ALA A 1 138 ? 21.142 1.570 -5.250 1.00 93.25 138 ALA A O 1
ATOM 1088 N N . GLU A 1 139 ? 21.269 3.591 -4.280 1.00 93.94 139 GLU A N 1
ATOM 1089 C CA . GLU A 1 139 ? 20.020 3.463 -3.523 1.00 93.94 139 GLU A CA 1
ATOM 1090 C C . GLU A 1 139 ? 18.803 3.344 -4.453 1.00 93.94 139 GLU A C 1
ATOM 1092 O O . GLU A 1 139 ? 17.966 2.452 -4.284 1.00 93.94 139 GLU A O 1
ATOM 1097 N N . ALA A 1 140 ? 18.728 4.192 -5.482 1.00 93.69 140 ALA A N 1
ATOM 1098 C CA . ALA A 1 140 ? 17.658 4.134 -6.470 1.00 93.69 140 ALA A CA 1
ATOM 1099 C C . ALA A 1 140 ? 17.655 2.802 -7.235 1.00 93.69 140 ALA A C 1
ATOM 1101 O O . ALA A 1 140 ? 16.605 2.174 -7.374 1.00 93.69 140 ALA A O 1
ATOM 1102 N N . GLU A 1 141 ? 18.815 2.338 -7.703 1.00 94.12 141 GLU A N 1
ATOM 1103 C CA . GLU A 1 141 ? 18.946 1.049 -8.390 1.00 94.12 141 GLU A CA 1
ATOM 1104 C C . GLU A 1 141 ? 18.471 -0.108 -7.508 1.00 94.12 141 GLU A C 1
ATOM 1106 O O . GLU A 1 141 ? 17.682 -0.943 -7.959 1.00 94.12 141 GLU A O 1
ATOM 1111 N N . ALA A 1 142 ? 18.877 -0.127 -6.236 1.00 95.00 142 ALA A N 1
ATOM 1112 C CA . ALA A 1 142 ? 18.444 -1.138 -5.280 1.00 95.00 142 ALA A CA 1
ATOM 1113 C C . ALA A 1 142 ? 16.921 -1.108 -5.059 1.00 95.00 142 ALA A C 1
ATOM 1115 O O . ALA A 1 142 ? 16.273 -2.158 -5.098 1.00 95.00 142 ALA A O 1
ATOM 1116 N N . ALA A 1 143 ? 16.329 0.078 -4.885 1.00 94.12 143 ALA A N 1
ATOM 1117 C CA . ALA A 1 143 ? 14.889 0.233 -4.681 1.00 94.12 143 ALA A CA 1
ATOM 1118 C C . ALA A 1 143 ? 14.071 -0.238 -5.898 1.00 94.12 143 ALA A C 1
ATOM 1120 O O . ALA A 1 143 ? 13.067 -0.945 -5.754 1.00 94.12 143 ALA A O 1
ATOM 1121 N N . TRP A 1 144 ? 14.512 0.104 -7.112 1.00 94.88 144 TRP A N 1
ATOM 1122 C CA . TRP A 1 144 ? 13.857 -0.336 -8.346 1.00 94.88 144 TRP A CA 1
ATOM 1123 C C . TRP A 1 144 ? 14.025 -1.839 -8.588 1.00 94.88 144 TRP A C 1
ATOM 1125 O O . TRP A 1 144 ? 13.041 -2.505 -8.917 1.00 94.88 144 TRP A O 1
ATOM 1135 N N . ALA A 1 145 ? 15.213 -2.398 -8.342 1.00 95.19 145 ALA A N 1
ATOM 1136 C CA . ALA A 1 145 ? 15.448 -3.838 -8.434 1.00 95.19 145 ALA A CA 1
ATOM 1137 C C . ALA A 1 145 ? 14.573 -4.622 -7.441 1.00 95.19 145 ALA A C 1
ATOM 1139 O O . ALA A 1 145 ? 13.943 -5.616 -7.812 1.00 95.19 145 ALA A O 1
ATOM 1140 N N . GLN A 1 146 ? 14.457 -4.143 -6.197 1.00 94.06 146 GLN A N 1
ATOM 1141 C CA . GLN A 1 146 ? 13.590 -4.749 -5.185 1.00 94.06 146 GLN A CA 1
ATOM 1142 C C . GLN A 1 146 ? 12.117 -4.715 -5.608 1.00 94.06 146 GLN A C 1
ATOM 1144 O O . GLN A 1 146 ? 11.386 -5.700 -5.443 1.00 94.06 146 GLN A O 1
ATOM 1149 N N . ARG A 1 147 ? 11.668 -3.599 -6.194 1.00 94.50 147 ARG A N 1
ATOM 1150 C CA . ARG A 1 147 ? 10.308 -3.465 -6.721 1.00 94.50 147 ARG A CA 1
ATOM 1151 C C . ARG A 1 147 ? 10.033 -4.469 -7.837 1.00 94.50 147 ARG A C 1
ATOM 1153 O O . ARG A 1 147 ? 9.009 -5.150 -7.808 1.00 94.50 147 ARG A O 1
ATOM 1160 N N . GLU A 1 148 ? 10.927 -4.571 -8.815 1.00 95.19 148 GLU A N 1
ATOM 1161 C CA . GLU A 1 148 ? 10.796 -5.516 -9.927 1.00 95.19 148 GLU A CA 1
ATOM 1162 C C . GLU A 1 148 ? 10.774 -6.964 -9.440 1.00 95.19 148 GLU A C 1
ATOM 1164 O O . GLU A 1 148 ? 9.912 -7.745 -9.856 1.00 95.19 148 GLU A O 1
ATOM 1169 N N . TRP A 1 149 ? 11.660 -7.302 -8.501 1.00 96.56 149 TRP A N 1
ATOM 1170 C CA . TRP A 1 149 ? 11.694 -8.622 -7.888 1.00 96.56 149 TRP A CA 1
ATOM 1171 C C . TRP A 1 149 ? 10.366 -8.955 -7.201 1.00 96.56 149 TRP A C 1
ATOM 1173 O O . TRP A 1 149 ? 9.790 -10.012 -7.463 1.00 96.56 149 TRP A O 1
ATOM 1183 N N . THR A 1 150 ? 9.836 -8.023 -6.403 1.00 96.38 150 THR A N 1
ATOM 1184 C CA . THR A 1 150 ? 8.555 -8.169 -5.693 1.00 96.38 150 THR A CA 1
ATOM 1185 C C . THR A 1 150 ? 7.388 -8.372 -6.661 1.00 96.38 150 THR A C 1
ATOM 1187 O O . THR A 1 150 ? 6.543 -9.243 -6.445 1.00 96.38 150 THR A O 1
ATOM 1190 N N . ILE A 1 151 ? 7.349 -7.621 -7.767 1.00 95.44 151 ILE A N 1
ATOM 1191 C CA . ILE A 1 151 ? 6.322 -7.792 -8.807 1.00 95.44 151 ILE A CA 1
ATOM 1192 C C . ILE A 1 151 ? 6.363 -9.211 -9.373 1.00 95.44 151 ILE A C 1
ATOM 1194 O O . ILE A 1 151 ? 5.334 -9.886 -9.434 1.00 95.44 151 ILE A O 1
ATOM 1198 N N . GLN A 1 152 ? 7.550 -9.663 -9.777 1.00 96.50 152 GLN A N 1
ATOM 1199 C CA . GLN A 1 152 ? 7.727 -10.935 -10.473 1.00 96.50 152 GLN A CA 1
ATOM 1200 C C . GLN A 1 152 ? 7.503 -12.147 -9.562 1.00 96.50 152 GLN A C 1
ATOM 1202 O O . GLN A 1 152 ? 6.911 -13.133 -10.001 1.00 96.50 152 GLN A O 1
ATOM 1207 N N . HIS A 1 153 ? 7.961 -12.079 -8.311 1.00 96.19 153 HIS A N 1
ATOM 1208 C CA . HIS A 1 153 ? 8.077 -13.250 -7.437 1.00 96.19 153 HIS A CA 1
ATOM 1209 C C . HIS A 1 153 ? 7.050 -13.291 -6.306 1.00 96.19 153 HIS A C 1
ATOM 1211 O O . HIS A 1 153 ? 6.825 -14.362 -5.749 1.00 96.19 153 HIS A O 1
ATOM 1217 N N . VAL A 1 154 ? 6.389 -12.172 -5.997 1.00 95.81 154 VAL A N 1
ATOM 1218 C CA . VAL A 1 154 ? 5.385 -12.104 -4.924 1.00 95.81 154 VAL A CA 1
ATOM 1219 C C . VAL A 1 154 ? 4.017 -11.735 -5.488 1.00 95.81 154 VAL A C 1
ATOM 1221 O O . VAL A 1 154 ? 3.064 -12.511 -5.369 1.00 95.81 154 VAL A O 1
ATOM 1224 N N . LEU A 1 155 ? 3.907 -10.589 -6.170 1.00 94.88 155 LEU A N 1
ATOM 1225 C CA . LEU A 1 155 ? 2.606 -10.068 -6.599 1.00 94.88 155 LEU A CA 1
ATOM 1226 C C . LEU A 1 155 ? 1.992 -10.866 -7.744 1.00 94.88 155 LEU A C 1
ATOM 1228 O O . LEU A 1 155 ? 0.851 -11.296 -7.615 1.00 94.88 155 LEU A O 1
ATOM 1232 N N . PHE A 1 156 ? 2.705 -11.114 -8.846 1.00 95.56 156 PHE A N 1
ATOM 1233 C CA . PHE A 1 156 ? 2.135 -11.878 -9.962 1.00 95.56 156 PHE A CA 1
ATOM 1234 C C . PHE A 1 156 ? 1.737 -13.314 -9.588 1.00 95.56 156 PHE A C 1
ATOM 1236 O O . PHE A 1 156 ? 0.626 -13.720 -9.955 1.00 95.56 156 PHE A O 1
ATOM 1243 N N . PRO A 1 157 ? 2.546 -14.078 -8.826 1.00 96.25 157 PRO A N 1
ATOM 1244 C CA . PRO A 1 157 ? 2.114 -15.373 -8.309 1.00 96.25 157 PRO A CA 1
ATOM 1245 C C . PRO A 1 157 ? 0.849 -15.272 -7.450 1.00 96.25 157 PRO A C 1
ATOM 1247 O O . PRO A 1 157 ? -0.080 -16.057 -7.643 1.00 96.25 157 PRO A O 1
ATOM 1250 N N . SER A 1 158 ? 0.765 -14.268 -6.573 1.00 95.38 158 SER A N 1
ATOM 1251 C CA . SER A 1 158 ? -0.404 -14.046 -5.713 1.00 95.3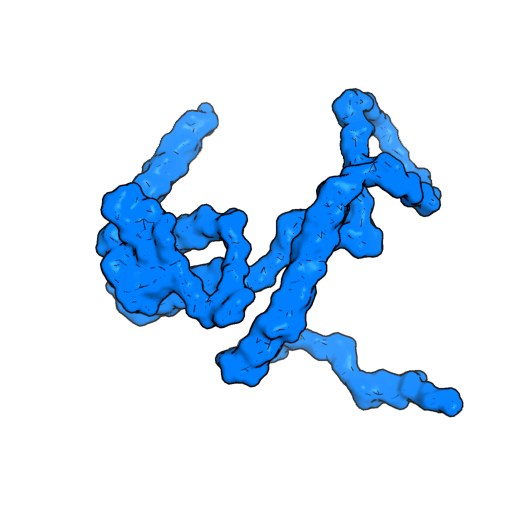8 158 SER A CA 1
ATOM 1252 C C . SER A 1 158 ? -1.646 -13.642 -6.512 1.00 95.38 158 SER A C 1
ATOM 1254 O O . SER A 1 158 ? -2.722 -14.206 -6.321 1.00 95.38 158 SER A O 1
ATOM 1256 N N . MET A 1 159 ? -1.513 -12.721 -7.468 1.00 94.69 159 MET A N 1
ATOM 1257 C CA . MET A 1 159 ? -2.607 -12.276 -8.336 1.00 94.69 159 MET A CA 1
ATOM 1258 C C . MET A 1 159 ? -3.183 -13.437 -9.145 1.00 94.69 159 MET A C 1
ATOM 1260 O O . MET A 1 159 ? -4.399 -13.554 -9.258 1.00 94.69 159 MET A O 1
ATOM 1264 N N . ARG A 1 160 ? -2.334 -14.339 -9.655 1.00 95.31 160 ARG A N 1
ATOM 1265 C CA . ARG A 1 160 ? -2.785 -15.539 -10.374 1.00 95.31 160 ARG A CA 1
ATOM 1266 C C . ARG A 1 160 ? -3.694 -16.434 -9.521 1.00 95.31 160 ARG A C 1
ATOM 1268 O O . ARG A 1 160 ? -4.540 -17.128 -10.080 1.00 95.31 160 ARG A O 1
ATOM 1275 N N . LEU A 1 161 ? -3.504 -16.447 -8.203 1.00 94.56 161 LEU A N 1
ATOM 1276 C CA . LEU A 1 161 ? -4.255 -17.294 -7.275 1.00 94.56 161 LEU A CA 1
ATOM 1277 C C . LEU A 1 161 ? -5.487 -16.589 -6.690 1.00 94.56 161 LEU A C 1
ATOM 1279 O O . LEU A 1 161 ? -6.528 -17.224 -6.525 1.00 94.56 161 LEU A O 1
ATOM 1283 N N . PHE A 1 162 ? -5.380 -15.295 -6.383 1.00 94.00 162 PHE A N 1
ATOM 1284 C CA . PHE A 1 162 ? -6.360 -14.589 -5.552 1.00 94.00 162 PHE A CA 1
ATOM 1285 C C . PHE A 1 162 ? -7.122 -13.468 -6.267 1.00 94.00 162 PHE A C 1
ATOM 1287 O O . PHE A 1 162 ? -8.234 -13.135 -5.849 1.00 94.00 162 PHE A O 1
ATOM 1294 N N . LEU A 1 163 ? -6.582 -12.882 -7.341 1.00 94.25 163 LEU A N 1
ATOM 1295 C CA . LEU A 1 163 ? -7.216 -11.734 -7.988 1.00 94.25 163 LEU A CA 1
ATOM 1296 C C . LEU A 1 163 ? -8.452 -12.162 -8.788 1.00 94.25 163 LEU A C 1
ATOM 1298 O O . LEU A 1 163 ? -8.379 -12.979 -9.706 1.00 94.25 163 LEU A O 1
ATOM 1302 N N . LYS A 1 164 ? -9.591 -11.535 -8.487 1.00 95.50 164 LYS A N 1
ATOM 1303 C CA . LYS A 1 164 ? -10.825 -11.630 -9.276 1.00 95.50 164 LYS A CA 1
ATOM 1304 C C . LYS A 1 164 ? -11.137 -10.248 -9.855 1.00 95.50 164 LYS A C 1
ATOM 1306 O O . LYS A 1 164 ? -11.796 -9.460 -9.178 1.00 95.50 164 LYS A O 1
ATOM 1311 N N . PRO A 1 165 ? -10.639 -9.919 -11.062 1.00 94.50 165 PRO A N 1
ATOM 1312 C CA . PRO A 1 16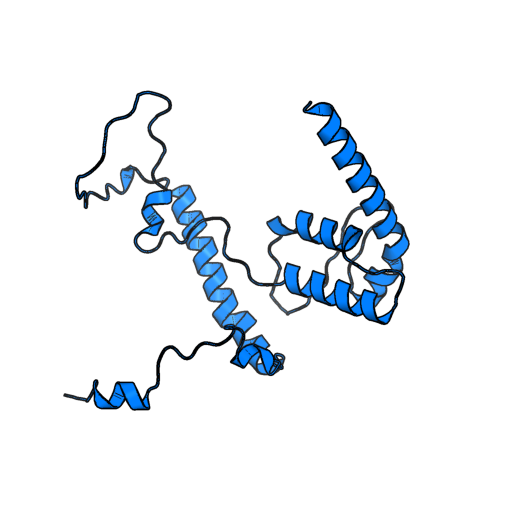5 ? -10.759 -8.566 -11.588 1.00 94.50 165 PRO A CA 1
ATOM 1313 C C . PRO A 1 165 ? -12.228 -8.235 -11.914 1.00 94.50 165 PRO A C 1
ATOM 1315 O O . PRO A 1 165 ? -12.898 -9.025 -12.590 1.00 94.50 165 PRO A O 1
ATOM 1318 N N . PRO A 1 166 ? -12.763 -7.086 -11.457 1.00 95.56 166 PRO A N 1
ATOM 1319 C CA . PRO A 1 166 ? -14.083 -6.625 -11.863 1.00 95.56 166 PRO A CA 1
ATOM 1320 C C . PRO A 1 166 ? -14.108 -6.259 -13.351 1.00 95.56 166 PRO A C 1
ATOM 1322 O O . PRO A 1 166 ? -13.103 -5.869 -13.941 1.00 95.56 166 PRO A O 1
ATOM 1325 N N . LYS A 1 167 ? -15.296 -6.325 -13.962 1.00 95.94 167 LYS A N 1
ATOM 1326 C CA . LYS A 1 167 ? -15.482 -6.022 -15.394 1.00 95.94 167 LYS A CA 1
ATOM 1327 C C . LYS A 1 167 ? -15.074 -4.595 -15.773 1.00 95.94 167 LYS A C 1
ATOM 1329 O O . LYS A 1 167 ? -14.684 -4.374 -16.913 1.00 95.94 167 LYS A O 1
ATOM 1334 N N . SER A 1 168 ? -15.152 -3.651 -14.834 1.00 96.50 168 SER A N 1
ATOM 1335 C CA . SER A 1 168 ? -14.749 -2.257 -15.048 1.00 96.50 168 SER A CA 1
ATOM 1336 C C . SER A 1 168 ? -13.280 -2.125 -15.462 1.00 96.50 168 SER A C 1
ATOM 1338 O O . SER A 1 168 ? -12.987 -1.287 -16.313 1.00 96.50 168 SER A O 1
ATOM 1340 N N . MET A 1 169 ? -12.400 -3.019 -14.980 1.00 96.00 169 MET A N 1
ATOM 1341 C CA . MET A 1 169 ? -10.960 -3.006 -15.289 1.00 96.00 169 MET A CA 1
ATOM 1342 C C . MET A 1 169 ? -10.638 -3.223 -16.774 1.00 96.00 169 MET A C 1
ATOM 1344 O O . MET A 1 169 ? -9.535 -2.923 -17.227 1.00 96.00 169 MET A O 1
ATOM 1348 N N . ALA A 1 170 ? -11.587 -3.757 -17.549 1.00 94.44 170 ALA A N 1
ATOM 1349 C CA . ALA A 1 170 ? -11.431 -3.921 -18.992 1.00 94.44 170 ALA A CA 1
ATOM 1350 C C . ALA A 1 170 ? -11.637 -2.608 -19.770 1.00 94.44 170 ALA A C 1
ATOM 1352 O O . ALA A 1 170 ? -11.280 -2.530 -20.942 1.00 94.44 170 ALA A O 1
ATOM 1353 N N . THR A 1 171 ? -12.251 -1.599 -19.145 1.00 95.75 171 THR A N 1
ATOM 1354 C CA . THR A 1 171 ? -12.676 -0.355 -19.807 1.00 95.75 171 THR A CA 1
ATOM 1355 C C . THR A 1 171 ? -12.130 0.912 -19.156 1.00 95.75 171 THR A C 1
ATOM 1357 O O . THR A 1 171 ? -12.116 1.951 -19.805 1.00 95.75 171 THR A O 1
ATOM 1360 N N . ASP A 1 172 ? -11.681 0.849 -17.902 1.00 95.81 172 ASP A N 1
ATOM 1361 C CA . ASP A 1 172 ? -11.187 2.008 -17.141 1.00 95.81 172 ASP A CA 1
ATOM 1362 C C . ASP A 1 172 ? -9.699 2.331 -17.377 1.00 95.81 172 ASP A C 1
ATOM 1364 O O . ASP A 1 172 ? -9.176 3.289 -16.816 1.00 95.81 172 ASP A O 1
ATOM 1368 N N . GLY A 1 173 ? -9.020 1.552 -18.225 1.00 95.38 173 GLY A N 1
ATOM 1369 C CA . GLY A 1 173 ? -7.596 1.716 -18.516 1.00 95.38 173 GLY A CA 1
ATOM 1370 C C . GLY A 1 173 ? -6.663 0.919 -17.602 1.00 95.38 173 GLY A C 1
ATOM 1371 O O . GLY A 1 173 ? -5.455 0.979 -17.809 1.00 95.38 173 GLY A O 1
ATOM 1372 N N . THR A 1 174 ? -7.184 0.129 -16.654 1.00 94.62 174 THR A N 1
ATOM 1373 C CA . THR A 1 174 ? -6.361 -0.755 -15.807 1.00 94.62 174 THR A CA 1
ATOM 1374 C C . THR A 1 174 ? -5.598 -1.787 -16.639 1.00 94.62 174 THR A C 1
ATOM 1376 O O . THR A 1 174 ? -4.403 -1.997 -16.432 1.00 94.62 174 THR A O 1
ATOM 1379 N N . PHE A 1 175 ? -6.265 -2.422 -17.609 1.00 94.00 175 PHE A N 1
ATOM 1380 C CA . PHE A 1 175 ? -5.629 -3.348 -18.546 1.00 94.00 175 PHE A CA 1
ATOM 1381 C C . PHE A 1 175 ? -5.754 -2.835 -19.978 1.00 94.00 175 PHE A C 1
ATOM 1383 O O . PHE A 1 175 ? -6.852 -2.734 -20.523 1.00 94.00 175 PHE A O 1
ATOM 1390 N N . VAL A 1 176 ? -4.614 -2.558 -20.611 1.00 95.00 176 VAL A N 1
ATOM 1391 C CA . VAL A 1 176 ? -4.550 -2.067 -21.992 1.00 95.00 176 VAL A CA 1
ATOM 1392 C C . VAL A 1 176 ? -3.766 -3.051 -22.850 1.00 95.00 176 VAL A C 1
ATOM 1394 O O . VAL A 1 176 ? -2.615 -3.378 -22.562 1.00 95.00 176 VAL A O 1
ATOM 1397 N N . GLN A 1 177 ? -4.378 -3.520 -23.938 1.00 93.75 177 GLN A N 1
ATOM 1398 C CA . GLN A 1 177 ? -3.693 -4.374 -24.901 1.00 93.75 177 GLN A CA 1
ATOM 1399 C C . GLN A 1 177 ? -2.736 -3.541 -25.762 1.00 93.75 177 GLN A C 1
ATOM 1401 O O . GLN A 1 177 ? -3.159 -2.856 -26.691 1.00 93.75 177 GLN A O 1
ATOM 1406 N N . ILE A 1 178 ? -1.436 -3.651 -25.489 1.00 95.31 178 ILE A N 1
ATOM 1407 C CA . ILE A 1 178 ? -0.393 -2.945 -26.251 1.00 95.31 178 ILE A CA 1
ATOM 1408 C C . ILE A 1 178 ? -0.003 -3.659 -27.553 1.00 95.31 178 ILE A C 1
ATOM 1410 O O . ILE A 1 178 ? 0.389 -3.019 -28.524 1.00 95.31 178 ILE A O 1
ATOM 1414 N N . ALA A 1 179 ? -0.115 -4.990 -27.595 1.00 95.00 179 ALA A N 1
ATOM 1415 C CA . ALA A 1 179 ? 0.297 -5.804 -28.734 1.00 95.00 179 ALA A CA 1
ATOM 1416 C C . ALA A 1 179 ? -0.514 -7.108 -28.832 1.00 95.00 179 ALA A C 1
ATOM 1418 O O . ALA A 1 179 ? -1.222 -7.512 -27.908 1.00 95.00 179 ALA A O 1
ATOM 1419 N N . SER A 1 180 ? -0.418 -7.778 -29.980 1.00 95.69 180 SER A N 1
ATOM 1420 C CA . SER A 1 180 ? -0.987 -9.106 -30.227 1.00 95.69 180 SER A CA 1
ATOM 1421 C C . SER A 1 180 ? -0.015 -9.902 -31.087 1.00 95.69 180 SER A C 1
ATOM 1423 O O . SER A 1 180 ? 0.451 -9.392 -32.109 1.00 95.69 180 SER A O 1
ATOM 1425 N N . LEU A 1 181 ? 0.265 -11.145 -30.694 1.00 94.38 181 LEU A N 1
ATOM 1426 C CA . LEU A 1 181 ? 1.156 -12.033 -31.441 1.00 94.38 181 LEU A CA 1
ATOM 1427 C C . LEU A 1 181 ? 0.661 -12.267 -32.875 1.00 94.38 181 LEU A C 1
ATOM 1429 O O . LEU A 1 181 ? 1.466 -12.224 -33.797 1.00 94.38 181 LEU A O 1
ATOM 1433 N N . ASP A 1 182 ? -0.651 -12.369 -33.096 1.00 94.06 182 ASP A N 1
ATOM 1434 C CA . ASP A 1 182 ? -1.236 -12.539 -34.436 1.00 94.06 182 ASP A CA 1
ATOM 1435 C C . ASP A 1 182 ? -0.936 -11.365 -35.377 1.00 94.06 182 ASP A C 1
ATOM 1437 O O . ASP A 1 182 ? -0.885 -11.525 -36.596 1.00 94.06 182 ASP A O 1
ATOM 1441 N N . LYS A 1 183 ? -0.767 -10.158 -34.821 1.00 93.69 183 LYS A N 1
ATOM 1442 C CA . LYS A 1 183 ? -0.359 -8.970 -35.583 1.00 93.69 183 LYS A CA 1
ATOM 1443 C C . LYS A 1 183 ? 1.156 -8.931 -35.765 1.00 93.69 183 LYS A C 1
ATOM 1445 O O . LYS A 1 183 ? 1.616 -8.573 -36.843 1.00 93.69 183 LYS A O 1
ATOM 1450 N N . LEU A 1 184 ? 1.915 -9.309 -34.735 1.00 94.38 184 LEU A N 1
ATOM 1451 C CA . LEU A 1 184 ? 3.378 -9.310 -34.767 1.00 94.38 184 LEU A CA 1
ATOM 1452 C C . LEU A 1 184 ? 3.929 -10.355 -35.744 1.00 94.38 184 LEU A C 1
ATOM 1454 O O . LEU A 1 184 ? 4.797 -10.022 -36.541 1.00 94.38 184 LEU A O 1
ATOM 1458 N N . TYR A 1 185 ? 3.382 -11.571 -35.763 1.00 91.69 185 TYR A N 1
ATOM 1459 C CA . TYR A 1 185 ? 3.833 -12.642 -36.659 1.00 91.69 185 TYR A CA 1
ATOM 1460 C C . TYR A 1 185 ? 3.564 -12.380 -38.145 1.00 91.69 185 TYR A C 1
ATOM 1462 O O . TYR A 1 185 ? 4.130 -13.069 -38.981 1.00 91.69 185 TYR A O 1
ATOM 1470 N N . LYS A 1 186 ? 2.743 -11.379 -38.494 1.00 92.25 186 LYS A N 1
ATOM 1471 C CA . LYS A 1 186 ? 2.565 -10.930 -39.889 1.00 92.25 186 LYS A CA 1
ATOM 1472 C C . LYS A 1 186 ? 3.693 -10.028 -40.386 1.00 92.25 186 LYS A C 1
ATOM 1474 O O . LYS A 1 186 ? 3.786 -9.779 -41.580 1.00 92.25 186 LYS A O 1
ATOM 1479 N N . ILE A 1 187 ? 4.462 -9.454 -39.465 1.00 93.00 187 ILE A N 1
ATOM 1480 C CA . ILE A 1 187 ? 5.536 -8.499 -39.760 1.00 93.00 187 ILE A CA 1
ATOM 1481 C C . ILE A 1 187 ? 6.893 -9.148 -39.471 1.00 93.00 187 ILE A C 1
ATOM 1483 O O . ILE A 1 187 ? 7.830 -8.991 -40.246 1.00 93.00 187 ILE A O 1
ATOM 1487 N N . PHE A 1 188 ? 6.993 -9.880 -38.360 1.00 92.62 188 PHE A N 1
ATOM 1488 C CA . PHE A 1 188 ? 8.212 -10.536 -37.898 1.00 92.62 188 PHE A CA 1
ATOM 1489 C C . PHE A 1 188 ? 8.166 -12.031 -38.228 1.00 92.62 188 PHE A C 1
ATOM 1491 O O . PHE A 1 188 ? 7.710 -12.847 -37.423 1.00 92.62 188 PHE A O 1
ATOM 1498 N N . GLU A 1 189 ? 8.637 -12.376 -39.425 1.00 90.12 189 GLU A N 1
ATOM 1499 C CA . GLU A 1 189 ? 8.796 -13.758 -39.885 1.00 90.12 189 GLU A CA 1
ATOM 1500 C C . GLU A 1 189 ? 10.229 -14.265 -39.648 1.00 90.12 189 GLU A C 1
ATOM 1502 O O . GLU A 1 189 ? 11.158 -13.488 -39.411 1.00 90.12 189 GLU A O 1
ATOM 1507 N N . ARG A 1 190 ? 10.411 -15.591 -39.657 1.00 90.69 190 ARG A N 1
ATOM 1508 C CA . ARG A 1 190 ? 11.746 -16.202 -39.566 1.00 90.69 190 ARG A CA 1
ATOM 1509 C C . ARG A 1 190 ? 12.510 -15.948 -40.869 1.00 90.69 190 ARG A C 1
ATOM 1511 O O . ARG A 1 190 ? 11.897 -15.994 -41.931 1.00 90.69 190 ARG A O 1
ATOM 1518 N N . CYS A 1 191 ? 13.818 -15.709 -40.763 1.00 77.50 191 CYS A N 1
ATOM 1519 C CA . CYS A 1 191 ? 14.720 -15.626 -41.915 1.00 77.50 191 CYS A CA 1
ATOM 1520 C C . CYS A 1 191 ? 14.738 -16.921 -42.735 1.00 77.50 191 CYS A C 1
ATOM 1522 O O . CYS A 1 191 ? 14.615 -18.008 -42.117 1.00 77.50 191 CYS A O 1
#

Radius of gyration: 23.62 Å; chains: 1; bounding box: 54×50×67 Å

Sequence (191 aa):
MSDVNEKEKLEIAEVNTEILRENAEMINEYFSIHIDQGGNLTRLPVVLDQYTPDMDRLPEFMLTLGNDIAWDVEKECFRTAAAAIGNFYALHPPILPNPSGKGIRLYKKNKDSMESAGQADNDLTSTDEDDMDQELVAEAEAAWAQREWTIQHVLFPSMRLFLKPPKSMATDGTFVQIASLDKLYKIFERC

Secondary structure (DSSP, 8-state):
-HHHHHHHHHHHHHHHHHHHHHTHHHHHHHH--EE-TTS-EEE---SSTT----GGGHHHHHHHHHHT--TTSHHHHHHHHHHHHHHHTS-PPPSSPP-TGGGGGGGB----SS--------------GGGB-HHHHHHHHHHHHHHHHHIIIIIHHHHHHH----GGGGTSSSS-----HHHHTTT----